Protein AF-A0A947QEA8-F1 (afdb_monomer_lite)

Foldseek 3Di:
DDDDDDDDDDDDDDPPPPPDPPDPDDPPVVVVVVVVCLVVDFADALGKDKDKDAPAQDFDAAALLQLLVVLLVVCVPQVCCVFRNLPSSLVVSCRVGPRHHPDPDQPIKMWMWGPRSDPDRATKIWIKGKDFDPPPPDPQFGMKIKIWIQWFPAWDQDPPPRDTGIDGNGPDTDPVGTDMFIWTADPVNHTAGPVLPPDDPVPDDPDDDLLRLLVLLVCLLRSSDPVSLVCLVVSLVVSVPDPPDDPLSNLSSLLSVLSSCSSVVVLVVSVVSLVPDDDDPPDDPVVVCCVPPSNSSSSSNSVSVD

pLDDT: mean 80.08, std 17.04, range [23.77, 96.88]

Sequence (306 aa):
MKKIPFLLCTALALVSCVSSPPQPQAADGKLQAIVSELKTLKLAPGELWLRDIVESPDTWNVSPQAAAAAMLSLDGWFDFYAKLGVEPIGELSKALFAGLPKLGAPGDLRVVAIGGVYGGESPLIVIVSQFKLREGILADQDFALDYLTNSAKFRTEDKETKALRNVGLGLMLDHNTTLSRQVVPRPDGHLVFAGNLNLGKHKVSEALDPLERANLMDTFIKDEIEANDDSIPALYESVKATAGVDETILWAAELNWGLYLFKRGLVDEAESHWASLSVPQGTNPSMLTVIDRDIPLLLGTARAWR

Structure (mmCIF, N/CA/C/O backbone):
data_AF-A0A947QEA8-F1
#
_entry.id   AF-A0A947QEA8-F1
#
loop_
_atom_site.group_PDB
_atom_site.id
_atom_site.type_symbol
_atom_site.label_atom_id
_atom_site.label_alt_id
_atom_site.label_comp_id
_atom_site.label_asym_id
_atom_site.label_entity_id
_atom_site.label_seq_id
_atom_site.pdbx_PDB_ins_code
_atom_site.Cartn_x
_atom_site.Cartn_y
_atom_site.Cartn_z
_atom_site.occupancy
_atom_site.B_iso_or_equiv
_atom_site.auth_seq_id
_atom_site.auth_comp_id
_atom_site.auth_asym_id
_atom_site.auth_atom_id
_atom_site.pdbx_PDB_model_num
ATOM 1 N N . MET A 1 1 ? -66.844 46.206 -0.732 1.00 34.84 1 MET A N 1
ATOM 2 C CA . MET A 1 1 ? -67.571 44.918 -0.752 1.00 34.84 1 MET A CA 1
ATOM 3 C C . MET A 1 1 ? -67.198 44.116 0.490 1.00 34.84 1 MET A C 1
ATOM 5 O O . MET A 1 1 ? -66.021 44.015 0.782 1.00 34.84 1 MET A O 1
ATOM 9 N N . LYS A 1 2 ? -68.237 43.656 1.204 1.00 30.70 2 LYS A N 1
ATOM 10 C CA . LYS A 1 2 ? -68.359 42.597 2.233 1.00 30.70 2 LYS A CA 1
ATOM 11 C C . LYS A 1 2 ? -67.268 42.404 3.314 1.00 30.70 2 LYS A C 1
ATOM 13 O O . LYS A 1 2 ? -66.164 41.952 3.050 1.00 30.70 2 LYS A O 1
ATOM 18 N N . LYS A 1 3 ? -67.700 42.650 4.560 1.00 28.42 3 LYS A N 1
ATOM 19 C CA . LYS A 1 3 ? -67.168 42.142 5.840 1.00 28.42 3 LYS A CA 1
ATOM 20 C C . LYS A 1 3 ? -67.558 40.661 6.038 1.00 28.42 3 LYS A C 1
ATOM 22 O O . LYS A 1 3 ? -68.626 40.285 5.559 1.00 28.42 3 LYS A O 1
ATOM 27 N N . ILE A 1 4 ? -66.785 39.895 6.822 1.00 28.14 4 ILE A N 1
ATOM 28 C CA . ILE A 1 4 ? -67.160 39.267 8.122 1.00 28.14 4 ILE A CA 1
ATOM 29 C C . ILE A 1 4 ? -66.054 38.268 8.581 1.00 28.14 4 ILE A C 1
ATOM 31 O O . ILE A 1 4 ? -65.549 37.522 7.745 1.00 28.14 4 ILE A O 1
ATOM 35 N N . PRO A 1 5 ? -65.681 38.254 9.883 1.00 49.16 5 PRO A N 1
ATOM 36 C CA . PRO A 1 5 ? -64.748 37.314 10.538 1.00 49.16 5 PRO A CA 1
ATOM 37 C C . PRO A 1 5 ? -65.466 36.113 11.203 1.00 49.16 5 PRO A C 1
ATOM 39 O O . PRO A 1 5 ? -66.665 36.217 11.426 1.00 49.16 5 PRO A O 1
ATOM 42 N N . PHE A 1 6 ? -64.744 35.032 11.557 1.00 26.09 6 PHE A N 1
ATOM 43 C CA . PHE A 1 6 ? -64.960 34.069 12.681 1.00 26.09 6 PHE A CA 1
ATOM 44 C C . PHE A 1 6 ? -63.994 32.864 12.491 1.00 26.09 6 PHE A C 1
ATOM 46 O O . PHE A 1 6 ? -63.926 32.316 11.398 1.00 26.09 6 PHE A O 1
ATOM 53 N N . LEU A 1 7 ? -63.051 32.570 13.400 1.00 26.19 7 LEU A N 1
ATOM 54 C CA . LEU A 1 7 ? -63.173 31.634 14.541 1.00 26.19 7 LEU A CA 1
ATOM 55 C C . LEU A 1 7 ? -63.739 30.250 14.163 1.00 26.19 7 LEU A C 1
ATOM 57 O O . LEU A 1 7 ? -64.925 30.139 13.884 1.00 26.19 7 LEU A O 1
ATOM 61 N N . LEU A 1 8 ? -62.929 29.189 14.262 1.00 23.77 8 LEU A N 1
ATOM 62 C CA . LEU A 1 8 ? -62.922 28.237 15.390 1.00 23.77 8 LEU A CA 1
ATOM 63 C C . LEU A 1 8 ? -62.303 26.888 14.969 1.00 23.77 8 LEU A C 1
ATOM 65 O O . LEU A 1 8 ? -62.482 26.402 13.859 1.00 23.77 8 LEU A O 1
ATOM 69 N N . CYS A 1 9 ? -61.569 26.313 15.915 1.00 26.11 9 CYS A N 1
ATOM 70 C CA . CYS A 1 9 ? -60.896 25.025 15.917 1.00 26.11 9 CYS A CA 1
ATOM 71 C C . CYS A 1 9 ? -61.682 23.850 15.314 1.00 26.11 9 CYS A C 1
ATOM 73 O O . CYS A 1 9 ? -62.852 23.634 15.619 1.00 26.11 9 CYS A O 1
ATOM 75 N N . THR A 1 10 ? -60.961 22.946 14.655 1.00 28.97 10 THR A N 1
ATOM 76 C CA . THR A 1 10 ? -61.123 21.512 14.925 1.00 28.97 10 THR A CA 1
ATOM 77 C C . THR A 1 10 ? -59.790 20.816 14.720 1.00 28.97 10 THR A C 1
ATOM 79 O O . THR A 1 10 ? -59.191 20.864 13.649 1.00 28.97 10 THR A O 1
ATOM 82 N N . ALA A 1 11 ? -59.311 20.207 15.799 1.00 29.80 11 ALA A N 1
ATOM 83 C CA . ALA A 1 11 ? -58.249 19.230 15.761 1.00 29.80 11 ALA A CA 1
ATOM 84 C C . ALA A 1 11 ? -58.716 18.021 14.944 1.00 29.80 11 ALA A C 1
ATOM 86 O O . ALA A 1 11 ? -59.801 17.493 15.181 1.00 29.80 11 ALA A O 1
ATOM 87 N N . LEU A 1 12 ? -57.870 17.555 14.035 1.00 27.78 12 LEU A N 1
ATOM 88 C CA . LEU A 1 12 ? -57.896 16.179 13.571 1.00 27.78 12 LEU A CA 1
ATOM 89 C C . LEU A 1 12 ? -56.463 15.679 13.630 1.00 27.78 12 LEU A C 1
ATOM 91 O O . LEU A 1 12 ? -55.589 16.096 12.874 1.00 27.78 12 LEU A O 1
ATOM 95 N N . ALA A 1 13 ? -56.244 14.836 14.633 1.00 32.78 13 ALA A N 1
ATOM 96 C CA . ALA A 1 13 ? -55.060 14.030 14.783 1.00 32.78 13 ALA A CA 1
ATOM 97 C C . ALA A 1 13 ? -54.841 13.233 13.494 1.00 32.78 13 ALA A C 1
ATOM 99 O O . ALA A 1 13 ? -55.597 12.315 13.182 1.00 32.78 13 ALA A O 1
ATOM 100 N N . LEU A 1 14 ? -53.781 13.568 12.769 1.00 31.72 14 LEU A N 1
ATOM 101 C CA . LEU A 1 14 ? -53.074 12.588 11.970 1.00 31.72 14 LEU A CA 1
ATOM 102 C C . LEU A 1 14 ? -51.817 12.248 12.750 1.00 31.72 14 LEU A C 1
ATOM 104 O O . LEU A 1 14 ? -50.871 13.030 12.839 1.00 31.72 14 LEU A O 1
ATOM 108 N N . VAL A 1 15 ? -51.883 11.070 13.365 1.00 34.00 15 VAL A N 1
ATOM 109 C CA . VAL A 1 15 ? -50.744 10.261 13.778 1.00 34.00 15 VAL A CA 1
ATOM 110 C C . VAL A 1 15 ? -49.876 10.089 12.537 1.00 34.00 15 VAL A C 1
ATOM 112 O O . VAL A 1 15 ? -50.052 9.162 11.754 1.00 34.00 15 VAL A O 1
ATOM 115 N N . SER A 1 16 ? -48.985 11.045 12.303 1.00 33.09 16 SER A N 1
ATOM 116 C CA . SER A 1 16 ? -47.891 10.837 11.381 1.00 33.09 16 SER A CA 1
ATOM 117 C C . SER A 1 16 ? -46.873 10.047 12.179 1.00 33.09 16 SER A C 1
ATOM 119 O O . SER A 1 16 ? -46.230 10.580 13.085 1.00 33.09 16 SER A O 1
ATOM 121 N N . CYS A 1 17 ? -46.808 8.747 11.902 1.00 33.97 17 CYS A N 1
ATOM 122 C CA . CYS A 1 17 ? -45.700 7.880 12.266 1.00 33.97 17 CYS A CA 1
ATOM 123 C C . CYS A 1 17 ? -44.428 8.416 11.597 1.00 33.97 17 CYS A C 1
ATOM 125 O O . CYS A 1 17 ? -43.910 7.837 10.650 1.00 33.97 17 CYS A O 1
ATOM 127 N N . VAL A 1 18 ? -43.929 9.552 12.077 1.00 35.16 18 VAL A N 1
ATOM 128 C CA . VAL A 1 18 ? -42.536 9.918 11.908 1.00 35.16 18 VAL A CA 1
ATOM 129 C C . VAL A 1 18 ? -41.832 9.030 12.913 1.00 35.16 18 VAL A C 1
ATOM 131 O O . VAL A 1 18 ? -41.738 9.359 14.094 1.00 35.16 18 VAL A O 1
ATOM 134 N N . SER A 1 19 ? -41.436 7.838 12.468 1.00 34.38 19 SER A N 1
ATOM 135 C CA . SER A 1 19 ? -40.373 7.114 13.145 1.00 34.38 19 SER A CA 1
ATOM 136 C C . SER A 1 19 ? -39.255 8.128 13.326 1.00 34.38 19 SER A C 1
ATOM 138 O O . SER A 1 19 ? -38.698 8.608 12.333 1.00 34.38 19 SER A O 1
ATOM 140 N N . SER A 1 20 ? -38.992 8.519 14.572 1.00 34.97 20 SER A N 1
ATOM 141 C CA . SER A 1 20 ? -37.772 9.232 14.915 1.00 34.97 20 SER A CA 1
ATOM 142 C C . SER A 1 20 ? -36.633 8.551 14.154 1.00 34.97 20 SER A C 1
ATOM 144 O O . SER A 1 20 ? -36.629 7.312 14.114 1.00 34.97 20 SER A O 1
ATOM 146 N N . PRO A 1 21 ? -35.702 9.296 13.523 1.00 40.31 21 PRO A N 1
ATOM 147 C CA . PRO A 1 21 ? -34.491 8.660 13.021 1.00 40.31 21 PRO A CA 1
ATOM 148 C C . PRO A 1 21 ? -33.963 7.792 14.165 1.00 40.31 21 PRO A C 1
ATOM 150 O O . PRO A 1 21 ? -34.030 8.258 15.313 1.00 40.31 21 PRO A O 1
ATOM 153 N N . PRO A 1 22 ? -33.581 6.527 13.901 1.00 36.62 22 PRO A N 1
ATOM 154 C CA . PRO A 1 22 ? -33.158 5.625 14.958 1.00 36.62 22 PRO A CA 1
ATOM 155 C C . PRO A 1 22 ? -32.183 6.401 15.833 1.00 36.62 22 PRO A C 1
ATOM 157 O O . PRO A 1 22 ? -31.193 6.939 15.327 1.00 36.62 22 PRO A O 1
ATOM 160 N N . GLN A 1 23 ? -32.536 6.570 17.114 1.00 33.25 23 GLN A N 1
ATOM 161 C CA . GLN A 1 23 ? -31.598 7.133 18.073 1.00 33.25 23 GLN A CA 1
ATOM 162 C C . GLN A 1 23 ? -30.305 6.346 17.882 1.00 33.25 23 GLN A C 1
ATOM 164 O O . GLN A 1 23 ? -30.403 5.116 17.792 1.00 33.25 23 GLN A O 1
ATOM 169 N N . PRO A 1 24 ? -29.139 7.007 17.754 1.00 37.47 24 PRO A N 1
ATOM 170 C CA . PRO A 1 24 ? -27.884 6.291 17.625 1.00 37.47 24 PRO A CA 1
ATOM 171 C C . PRO A 1 24 ? -27.853 5.285 18.767 1.00 37.47 24 PRO A C 1
ATOM 173 O O . PRO A 1 24 ? -27.913 5.677 19.936 1.00 37.47 24 PRO A O 1
ATOM 176 N N . GLN A 1 25 ? -27.906 3.997 18.409 1.00 45.34 25 GLN A N 1
ATOM 177 C CA . GLN A 1 25 ? -27.769 2.905 19.358 1.00 45.34 25 GLN A CA 1
ATOM 178 C C . GLN A 1 25 ? -26.579 3.277 20.227 1.00 45.34 25 GLN A C 1
ATOM 180 O O . GLN A 1 25 ? -25.525 3.633 19.692 1.00 45.34 25 GLN A O 1
ATOM 185 N N . ALA A 1 26 ? -26.792 3.313 21.545 1.00 41.38 26 ALA A N 1
ATOM 186 C CA . ALA A 1 26 ? -25.732 3.588 22.498 1.00 41.38 26 ALA A CA 1
ATOM 187 C C . ALA A 1 26 ? -24.504 2.797 22.049 1.00 41.38 26 ALA A C 1
ATOM 189 O O . ALA A 1 26 ? -24.623 1.587 21.862 1.00 41.38 26 ALA A O 1
ATOM 190 N N . ALA A 1 27 ? -23.395 3.497 21.776 1.00 52.88 27 ALA A N 1
ATOM 191 C CA . ALA A 1 27 ? -22.170 2.879 21.286 1.00 52.88 27 ALA A CA 1
ATOM 192 C C . ALA A 1 27 ? -21.930 1.590 22.079 1.00 52.88 27 ALA A C 1
ATOM 194 O O . ALA A 1 27 ? -21.905 1.660 23.312 1.00 52.88 27 ALA A O 1
ATOM 195 N N . ASP A 1 28 ? -21.849 0.453 21.379 1.00 72.81 28 ASP A N 1
ATOM 196 C CA . ASP A 1 28 ? -21.622 -0.873 21.959 1.00 72.81 28 ASP A CA 1
ATOM 197 C C . ASP A 1 28 ? -20.551 -0.762 23.060 1.00 72.81 28 ASP A C 1
ATOM 199 O O . ASP A 1 28 ? -19.538 -0.077 22.882 1.00 72.81 28 ASP A O 1
ATOM 203 N N . GLY A 1 29 ? -20.778 -1.382 24.223 1.00 80.94 29 GLY A N 1
ATOM 204 C CA . GLY A 1 29 ? -19.855 -1.318 25.360 1.00 80.94 29 GLY A CA 1
ATOM 205 C C . GLY A 1 29 ? -18.414 -1.680 24.975 1.00 80.94 29 GLY A C 1
ATOM 206 O O . GLY A 1 29 ? -17.473 -1.116 25.534 1.00 80.94 29 GLY A O 1
ATOM 207 N N . LYS A 1 30 ? -18.234 -2.533 23.955 1.00 83.75 30 LYS A N 1
ATOM 208 C CA . LYS A 1 30 ? -16.923 -2.857 23.365 1.00 83.75 30 LYS A CA 1
ATOM 209 C C . LYS A 1 30 ? -16.239 -1.636 22.732 1.00 83.75 30 LYS A C 1
ATOM 211 O O . LYS A 1 30 ? -15.065 -1.378 22.993 1.00 83.75 30 LYS A O 1
ATOM 216 N N . LEU A 1 31 ? -16.975 -0.844 21.949 1.00 84.19 31 LEU A N 1
ATOM 217 C CA . LEU A 1 31 ? -16.456 0.371 21.316 1.00 84.19 31 LEU A CA 1
ATOM 218 C C . LEU A 1 31 ? -16.101 1.434 22.363 1.00 84.19 31 LEU A C 1
ATOM 220 O O . LEU A 1 31 ? -15.063 2.086 22.260 1.00 84.19 31 LEU A O 1
ATOM 224 N N . GLN A 1 32 ? -16.925 1.587 23.405 1.00 86.44 32 GLN A N 1
ATOM 225 C CA . GLN A 1 32 ? -16.632 2.514 24.504 1.00 86.44 32 GLN A CA 1
ATOM 226 C C . GLN A 1 32 ? -15.357 2.127 25.268 1.00 86.44 32 GLN A C 1
ATOM 228 O O . GLN A 1 32 ? -14.584 3.012 25.649 1.00 86.44 32 GLN A O 1
ATOM 233 N N . ALA A 1 33 ? -15.117 0.827 25.469 1.00 89.50 33 ALA A N 1
ATOM 234 C CA . ALA A 1 33 ? -13.894 0.325 26.091 1.00 89.50 33 ALA A CA 1
ATOM 235 C C . ALA A 1 33 ? -12.655 0.667 25.249 1.00 89.50 33 ALA A C 1
ATOM 237 O O . ALA A 1 33 ? -11.725 1.284 25.765 1.00 89.50 33 ALA A O 1
ATOM 238 N N . ILE A 1 34 ? -12.692 0.399 23.939 1.00 91.00 34 ILE A N 1
ATOM 239 C CA . ILE A 1 34 ? -11.603 0.742 23.010 1.00 91.00 34 ILE A CA 1
ATOM 240 C C . ILE A 1 34 ? -11.318 2.246 22.996 1.00 91.00 34 ILE A C 1
ATOM 242 O O . ILE A 1 34 ? -10.166 2.662 23.105 1.00 91.00 34 ILE A O 1
ATOM 246 N N . VAL A 1 35 ? -12.355 3.086 22.922 1.00 89.75 35 VAL A N 1
ATOM 247 C CA . VAL A 1 35 ? -12.186 4.548 22.973 1.00 89.75 35 VAL A CA 1
ATOM 248 C C . VAL A 1 35 ? -11.568 4.990 24.304 1.00 89.75 35 VAL A C 1
ATOM 250 O O . VAL A 1 35 ? -10.784 5.939 24.336 1.00 89.75 35 VAL A O 1
ATOM 253 N N . SER A 1 36 ? -11.904 4.319 25.406 1.00 91.50 36 SER A N 1
ATOM 254 C CA . SER A 1 36 ? -11.329 4.613 26.722 1.00 91.50 36 SER A CA 1
ATOM 255 C C . SER A 1 36 ? -9.855 4.215 26.802 1.00 91.50 36 SER A C 1
ATOM 257 O O . SER A 1 36 ? -9.056 5.006 27.300 1.00 91.50 36 SER A O 1
ATOM 259 N N . GLU A 1 37 ? -9.477 3.057 26.250 1.00 93.06 37 GLU A N 1
ATOM 260 C CA . GLU A 1 37 ? -8.073 2.644 26.115 1.00 93.06 37 GLU A CA 1
ATOM 261 C C . GLU A 1 37 ? -7.285 3.678 25.295 1.00 93.06 37 GLU A C 1
ATOM 263 O O . GLU A 1 37 ? -6.290 4.213 25.787 1.00 93.06 37 GLU A O 1
ATOM 268 N N . LEU A 1 38 ? -7.787 4.058 24.111 1.00 91.81 38 LEU A N 1
ATOM 269 C CA . LEU A 1 38 ? -7.148 5.033 23.215 1.00 91.81 38 LEU A CA 1
ATOM 270 C C . LEU A 1 38 ? -6.897 6.397 23.874 1.00 91.81 38 LEU A C 1
ATOM 272 O O . LEU A 1 38 ? -5.872 7.019 23.611 1.00 91.81 38 LEU A O 1
ATOM 276 N N . LYS A 1 39 ? -7.793 6.869 24.752 1.00 90.88 39 LYS A N 1
ATOM 277 C CA . LYS A 1 39 ? -7.618 8.143 25.482 1.00 90.88 39 LYS A CA 1
ATOM 278 C C . LYS A 1 39 ? -6.424 8.146 26.434 1.00 90.88 39 LYS A C 1
ATOM 280 O O . LYS A 1 39 ? -5.936 9.217 26.785 1.00 90.88 39 LYS A O 1
ATOM 285 N N . THR A 1 40 ? -6.006 6.972 26.891 1.00 91.00 40 THR A N 1
ATOM 286 C CA . THR A 1 40 ? -4.906 6.801 27.853 1.00 91.00 40 THR A CA 1
ATOM 287 C C . THR A 1 40 ? -3.658 6.189 27.226 1.00 91.00 40 THR A C 1
ATOM 289 O O . THR A 1 40 ? -2.627 6.087 27.889 1.00 91.00 40 THR A O 1
ATOM 292 N N . LEU A 1 41 ? -3.753 5.783 25.960 1.00 91.06 41 LEU A N 1
ATOM 293 C CA . LEU A 1 41 ? -2.714 5.063 25.252 1.00 91.06 41 LEU A CA 1
ATOM 294 C C . LEU A 1 41 ? -1.510 5.974 24.992 1.00 91.06 41 LEU A C 1
ATOM 296 O O . LEU A 1 41 ? -1.647 7.065 24.441 1.00 91.06 41 LEU A O 1
ATOM 300 N N . LYS A 1 42 ? -0.323 5.491 25.359 1.00 89.94 42 LYS A N 1
ATOM 301 C CA . LYS A 1 42 ? 0.961 6.108 25.027 1.00 89.94 42 LYS A CA 1
ATOM 302 C C . LYS A 1 42 ? 1.822 5.057 24.350 1.00 89.94 42 LYS A C 1
ATOM 304 O O . LYS A 1 42 ? 2.095 4.033 24.964 1.00 89.94 42 LYS A O 1
ATOM 309 N N . LEU A 1 43 ? 2.207 5.315 23.104 1.00 91.44 43 LEU A N 1
ATOM 310 C CA . LEU A 1 43 ? 3.024 4.412 22.298 1.00 91.44 43 LEU A CA 1
ATOM 311 C C . LEU A 1 43 ? 4.373 5.058 22.007 1.00 91.44 43 LEU A C 1
ATOM 313 O O . LEU A 1 43 ? 4.431 6.220 21.591 1.00 91.44 43 LEU A O 1
ATOM 317 N N . ALA A 1 44 ? 5.449 4.303 22.197 1.00 90.44 44 ALA A N 1
ATOM 318 C CA . ALA A 1 44 ? 6.760 4.679 21.693 1.00 90.44 44 ALA A CA 1
ATOM 319 C C . ALA A 1 44 ? 6.762 4.706 20.147 1.00 90.44 44 ALA A C 1
ATOM 321 O O . ALA A 1 44 ? 5.905 4.085 19.510 1.00 90.44 44 ALA A O 1
ATOM 322 N N . PRO A 1 45 ? 7.706 5.418 19.501 1.00 88.31 45 PRO A N 1
ATOM 323 C CA . PRO A 1 45 ? 7.845 5.373 18.047 1.00 88.31 45 PRO A CA 1
ATOM 324 C C . PRO A 1 45 ? 7.973 3.935 17.523 1.00 88.31 45 PRO A C 1
ATOM 326 O O . PRO A 1 45 ? 8.830 3.188 17.987 1.00 88.31 45 PRO A O 1
ATOM 329 N N . GLY A 1 46 ? 7.110 3.553 16.577 1.00 87.88 46 GLY A N 1
ATOM 330 C CA . GLY A 1 46 ? 7.063 2.200 16.007 1.00 87.88 46 GLY A CA 1
ATOM 331 C C . GLY A 1 46 ? 6.328 1.155 16.853 1.00 87.88 46 GLY A C 1
ATOM 332 O O . GLY A 1 46 ? 6.076 0.062 16.357 1.00 87.88 46 GLY A O 1
ATOM 333 N N . GLU A 1 47 ? 5.936 1.475 18.089 1.00 92.94 47 GLU A N 1
ATOM 334 C CA . GLU A 1 47 ? 5.127 0.577 18.913 1.00 92.94 47 GLU A CA 1
ATOM 335 C C . GLU A 1 47 ? 3.698 0.491 18.365 1.00 92.94 47 GLU A C 1
ATOM 337 O O . GLU A 1 47 ? 3.099 1.500 17.973 1.00 92.94 47 GLU A O 1
ATOM 342 N N . LEU A 1 48 ? 3.163 -0.730 18.350 1.00 94.31 48 LEU A N 1
ATOM 343 C CA . LEU A 1 48 ? 1.848 -1.063 17.819 1.00 94.31 48 LEU A CA 1
ATOM 344 C C . LEU A 1 48 ? 0.889 -1.449 18.938 1.00 94.31 48 LEU A C 1
ATOM 346 O O . LEU A 1 48 ? 1.225 -2.201 19.850 1.00 94.31 48 LEU A O 1
ATOM 350 N N . TRP A 1 49 ? -0.351 -1.006 18.799 1.00 95.56 49 TRP A N 1
ATOM 351 C CA . TRP A 1 49 ? -1.473 -1.473 19.595 1.00 95.56 49 TRP A CA 1
ATOM 352 C C . TRP A 1 49 ? -2.607 -1.891 18.665 1.00 95.56 49 TRP A C 1
ATOM 354 O O . TRP A 1 49 ? -2.924 -1.184 17.710 1.00 95.56 49 TRP A O 1
ATOM 364 N N . LEU A 1 50 ? -3.211 -3.045 18.939 1.00 94.94 50 LEU A N 1
ATOM 365 C CA . LEU A 1 50 ? -4.278 -3.618 18.125 1.00 94.94 50 LEU A CA 1
ATOM 366 C C . LEU A 1 50 ? -5.425 -4.106 19.011 1.00 94.94 50 LEU A C 1
ATOM 368 O O . LEU A 1 50 ? -5.211 -4.751 20.049 1.00 94.94 50 LEU A O 1
ATOM 372 N N . ARG A 1 51 ? -6.653 -3.821 18.573 1.00 93.19 51 ARG A N 1
ATOM 373 C CA . ARG A 1 51 ? -7.884 -4.395 19.117 1.00 93.19 51 ARG A CA 1
ATOM 374 C C . ARG A 1 51 ? -8.848 -4.755 18.008 1.00 93.19 51 ARG A C 1
ATOM 376 O O . ARG A 1 51 ? -9.083 -3.968 17.098 1.00 93.19 51 ARG A O 1
ATOM 383 N N . ASP A 1 52 ? -9.464 -5.907 18.188 1.00 89.31 52 ASP A N 1
ATOM 384 C CA . ASP A 1 52 ? -10.505 -6.435 17.330 1.00 89.31 52 ASP A CA 1
ATOM 385 C C . ASP A 1 52 ? -11.831 -6.410 18.101 1.00 89.31 52 ASP A C 1
ATOM 387 O O . ASP A 1 52 ? -11.911 -6.861 19.247 1.00 89.31 52 ASP A O 1
ATOM 391 N N . ILE A 1 53 ? -12.875 -5.864 17.481 1.00 85.31 53 ILE A N 1
ATOM 392 C CA . ILE A 1 53 ? -14.267 -6.090 17.871 1.00 85.31 53 ILE A CA 1
ATOM 393 C C . ILE A 1 53 ? -14.784 -7.097 16.862 1.00 85.31 53 ILE A C 1
ATOM 395 O O . ILE A 1 53 ? -14.921 -6.753 15.696 1.00 85.31 53 ILE A O 1
ATOM 399 N N . VAL A 1 54 ? -14.985 -8.342 17.283 1.00 76.38 54 VAL A N 1
ATOM 400 C CA . VAL A 1 54 ? -15.319 -9.433 16.365 1.00 76.38 54 VAL A CA 1
ATOM 401 C C . VAL A 1 54 ? -16.432 -10.279 16.952 1.00 76.38 54 VAL A C 1
ATOM 403 O O . VAL A 1 54 ? -16.336 -10.754 18.085 1.00 76.38 54 VAL A O 1
ATOM 406 N N . GLU A 1 55 ? -17.491 -10.454 16.176 1.00 69.00 55 GLU A N 1
ATOM 407 C CA . GLU A 1 55 ? -18.618 -11.335 16.468 1.00 69.00 55 GLU A CA 1
ATOM 408 C C . GLU A 1 55 ? -18.556 -12.634 15.646 1.00 69.00 55 GLU A C 1
ATOM 410 O O . GLU A 1 55 ? -19.113 -13.645 16.072 1.00 69.00 55 GLU A O 1
ATOM 415 N N . SER A 1 56 ? -17.828 -12.640 14.520 1.00 68.31 56 SER A N 1
ATOM 416 C CA . SER A 1 56 ? -17.632 -13.795 13.627 1.00 68.31 56 SER A CA 1
ATOM 417 C C . SER A 1 56 ? -16.221 -14.401 13.728 1.00 68.31 56 SER A C 1
ATOM 419 O O . SER A 1 56 ? -15.243 -13.666 13.648 1.00 68.31 56 SER A O 1
ATOM 421 N N . PRO A 1 57 ? -16.057 -15.733 13.844 1.00 71.19 57 PRO A N 1
ATOM 422 C CA . PRO A 1 57 ? -14.732 -16.357 13.922 1.00 71.19 57 PRO A CA 1
ATOM 423 C C . PRO A 1 57 ? -13.991 -16.421 12.575 1.00 71.19 57 PRO A C 1
ATOM 425 O O . PRO A 1 57 ? -12.799 -16.733 12.551 1.00 71.19 57 PRO A O 1
ATOM 428 N N . ASP A 1 58 ? -14.680 -16.180 11.459 1.00 79.00 58 ASP A N 1
ATOM 429 C CA . ASP A 1 58 ? -14.085 -16.298 10.133 1.00 79.00 58 ASP A CA 1
ATOM 430 C C . ASP A 1 58 ? -13.106 -15.151 9.875 1.00 79.00 58 ASP A C 1
ATOM 432 O O . ASP A 1 58 ? -13.322 -14.018 10.298 1.00 79.00 58 ASP A O 1
ATOM 436 N N . THR A 1 59 ? -12.028 -15.426 9.141 1.00 82.75 59 THR A N 1
ATOM 437 C CA . THR A 1 59 ? -11.029 -14.414 8.774 1.00 82.75 59 THR A CA 1
ATOM 438 C C . THR A 1 59 ? -10.698 -14.454 7.286 1.00 82.75 59 THR A C 1
ATOM 440 O O . THR A 1 59 ? -10.957 -15.427 6.570 1.00 82.75 59 THR A O 1
ATOM 443 N N . TRP A 1 60 ? -10.158 -13.346 6.799 1.00 85.06 60 TRP A N 1
ATOM 444 C CA . TRP A 1 60 ? -9.639 -13.145 5.460 1.00 85.06 60 TRP A CA 1
ATOM 445 C C . TRP A 1 60 ? -8.210 -12.604 5.559 1.00 85.06 60 TRP A C 1
ATOM 447 O O . TRP A 1 60 ? -7.867 -11.892 6.502 1.00 85.06 60 TRP A O 1
ATOM 457 N N . ASN A 1 61 ? -7.366 -12.967 4.597 1.00 85.56 61 ASN A N 1
ATOM 458 C CA . ASN A 1 61 ? -5.968 -12.560 4.556 1.00 85.56 61 ASN A CA 1
ATOM 459 C C . ASN A 1 61 ? -5.657 -11.938 3.200 1.00 85.56 61 ASN A C 1
ATOM 461 O O . ASN A 1 61 ? -6.004 -12.508 2.166 1.00 85.56 61 ASN A O 1
ATOM 465 N N . VAL A 1 62 ? -4.952 -10.810 3.230 1.00 89.12 62 VAL A N 1
ATOM 466 C CA . VAL A 1 62 ? -4.292 -10.252 2.048 1.00 89.12 62 VAL A CA 1
ATOM 467 C C . VAL A 1 62 ? -3.084 -11.131 1.697 1.00 89.12 62 VAL A C 1
ATOM 469 O O . VAL A 1 62 ? -2.437 -11.681 2.592 1.00 89.12 62 VAL A O 1
ATOM 472 N N . SER A 1 63 ? -2.749 -11.263 0.413 1.00 89.12 63 SER A N 1
ATOM 473 C CA . SER A 1 63 ? -1.488 -11.892 0.006 1.00 89.12 63 SER A CA 1
ATOM 474 C C . SER A 1 63 ? -0.290 -11.018 0.418 1.00 89.12 63 SER A C 1
ATOM 476 O O . SER A 1 63 ? -0.411 -9.790 0.457 1.00 89.12 63 SER A O 1
ATOM 478 N N . PRO A 1 64 ? 0.900 -11.586 0.689 1.00 90.12 64 PRO A N 1
ATOM 479 C CA . PRO A 1 64 ? 2.080 -10.789 1.045 1.00 90.12 64 PRO A CA 1
ATOM 480 C C . PRO A 1 64 ? 2.409 -9.683 0.028 1.00 90.12 64 PRO A C 1
ATOM 482 O O . PRO A 1 64 ? 2.819 -8.585 0.399 1.00 90.12 64 PRO A O 1
ATOM 485 N N . GLN A 1 65 ? 2.195 -9.956 -1.261 1.00 88.25 65 GLN A N 1
ATOM 486 C CA . GLN A 1 65 ? 2.455 -9.032 -2.364 1.00 88.25 65 GLN A CA 1
ATOM 487 C C . GLN A 1 65 ? 1.452 -7.875 -2.368 1.00 88.25 65 GLN A C 1
ATOM 489 O O . GLN A 1 65 ? 1.848 -6.714 -2.484 1.00 88.25 65 GLN A O 1
ATOM 494 N N . ALA A 1 66 ? 0.161 -8.173 -2.195 1.00 85.94 66 ALA A N 1
ATOM 495 C CA . ALA A 1 66 ? -0.871 -7.147 -2.115 1.00 85.94 66 ALA A CA 1
ATOM 496 C C . ALA A 1 66 ? -0.741 -6.315 -0.828 1.00 85.94 66 ALA A C 1
ATOM 498 O O . ALA A 1 66 ? -0.926 -5.099 -0.866 1.00 85.94 66 ALA A O 1
ATOM 499 N N . ALA A 1 67 ? -0.328 -6.923 0.289 1.00 90.44 67 ALA A N 1
ATOM 500 C CA . ALA A 1 67 ? -0.040 -6.206 1.528 1.00 90.44 67 ALA A CA 1
ATOM 501 C C . ALA A 1 67 ? 1.154 -5.251 1.367 1.00 90.44 67 ALA A C 1
ATOM 503 O O . ALA A 1 67 ? 1.098 -4.109 1.824 1.00 90.44 67 ALA A O 1
ATOM 504 N N . ALA A 1 68 ? 2.212 -5.681 0.673 1.00 90.25 68 ALA A N 1
ATOM 505 C CA . ALA A 1 68 ? 3.356 -4.836 0.346 1.00 90.25 68 ALA A CA 1
ATOM 506 C C . ALA A 1 68 ? 2.972 -3.656 -0.564 1.00 90.25 68 ALA A C 1
ATOM 508 O O . ALA A 1 68 ? 3.346 -2.517 -0.280 1.00 90.25 68 ALA A O 1
ATOM 509 N N . ALA A 1 69 ? 2.172 -3.894 -1.608 1.00 86.12 69 ALA A N 1
ATOM 510 C CA . ALA A 1 69 ? 1.669 -2.835 -2.485 1.00 86.12 69 ALA A CA 1
ATOM 511 C C . ALA A 1 69 ? 0.777 -1.829 -1.729 1.00 86.12 69 ALA A C 1
ATOM 513 O O . ALA A 1 69 ? 0.921 -0.613 -1.890 1.00 86.12 69 ALA A O 1
ATOM 514 N N . ALA A 1 70 ? -0.099 -2.319 -0.847 1.00 87.44 70 ALA A N 1
ATOM 515 C CA . ALA A 1 70 ? -0.925 -1.471 0.006 1.00 87.44 70 ALA A CA 1
ATOM 516 C C . ALA A 1 70 ? -0.072 -0.643 0.981 1.00 87.44 70 ALA A C 1
ATOM 518 O O . ALA A 1 70 ? -0.311 0.557 1.135 1.00 87.44 70 ALA A O 1
ATOM 519 N N . MET A 1 71 ? 0.964 -1.242 1.582 1.00 90.56 71 MET A N 1
ATOM 520 C CA . MET A 1 71 ? 1.910 -0.520 2.436 1.00 90.56 71 MET A CA 1
ATOM 521 C C . MET A 1 71 ? 2.678 0.556 1.676 1.00 90.56 71 MET A C 1
ATOM 523 O O . MET A 1 71 ? 2.804 1.655 2.201 1.00 90.56 71 MET A O 1
ATOM 527 N N . LEU A 1 72 ? 3.123 0.300 0.443 1.00 88.44 72 LEU A N 1
ATOM 528 C CA . LEU A 1 72 ? 3.762 1.317 -0.399 1.00 88.44 72 LEU A CA 1
ATOM 529 C C . LEU A 1 72 ? 2.823 2.508 -0.668 1.00 88.44 72 LEU A C 1
ATOM 531 O O . LEU A 1 72 ? 3.230 3.667 -0.579 1.00 88.44 72 LEU A O 1
ATOM 535 N N . SER A 1 73 ? 1.540 2.242 -0.935 1.00 85.00 73 SER A N 1
ATOM 536 C CA . SER A 1 73 ? 0.529 3.293 -1.122 1.00 85.00 73 SER A CA 1
ATOM 537 C C . SER A 1 73 ? 0.304 4.122 0.149 1.00 85.00 73 SER A C 1
ATOM 539 O O . SER A 1 73 ? 0.238 5.355 0.098 1.00 85.00 73 SER A O 1
ATOM 541 N N . LEU A 1 74 ? 0.214 3.452 1.304 1.00 87.56 74 LEU A N 1
ATOM 542 C CA . LEU A 1 74 ? 0.077 4.109 2.603 1.00 87.56 74 LEU A CA 1
ATOM 543 C C . LEU A 1 74 ? 1.341 4.886 2.982 1.00 87.56 74 LEU A C 1
ATOM 545 O O . LEU A 1 74 ? 1.226 5.985 3.519 1.00 87.56 74 LEU A O 1
ATOM 549 N N . ASP A 1 75 ? 2.526 4.371 2.664 1.00 87.62 75 ASP A N 1
ATOM 550 C CA . ASP A 1 75 ? 3.810 5.027 2.908 1.00 87.62 75 ASP A CA 1
ATOM 551 C C . ASP A 1 75 ? 3.923 6.347 2.146 1.00 87.62 75 ASP A C 1
ATOM 553 O O . ASP A 1 75 ? 4.245 7.380 2.731 1.00 87.62 75 ASP A O 1
ATOM 557 N N . GLY A 1 76 ? 3.498 6.363 0.879 1.00 81.62 76 GLY A N 1
ATOM 558 C CA . GLY A 1 76 ? 3.392 7.593 0.096 1.00 81.62 76 GLY A CA 1
ATOM 559 C C . GLY A 1 76 ? 2.519 8.663 0.761 1.00 81.62 76 GLY A C 1
ATOM 560 O O . GLY A 1 76 ? 2.686 9.850 0.466 1.00 81.62 76 GLY A O 1
ATOM 561 N N . TRP A 1 77 ? 1.623 8.269 1.677 1.00 82.75 77 TRP A N 1
ATOM 562 C CA . TRP A 1 77 ? 0.821 9.155 2.514 1.00 82.75 77 TRP A CA 1
ATOM 563 C C . TRP A 1 77 ? 1.449 9.467 3.874 1.00 82.75 77 TRP A C 1
ATOM 565 O O . TRP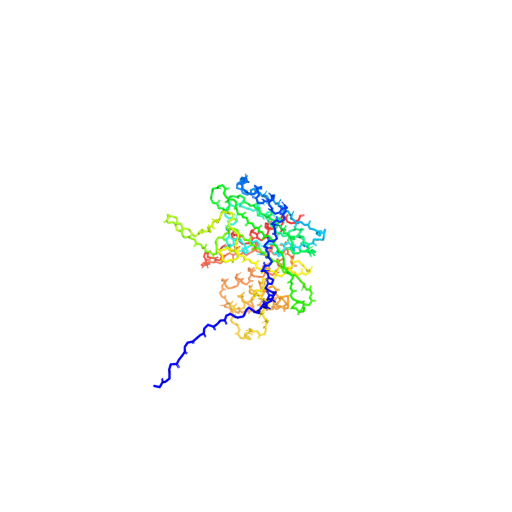 A 1 77 ? 1.532 10.641 4.232 1.00 82.75 77 TRP A O 1
ATOM 575 N N . PHE A 1 78 ? 1.857 8.468 4.645 1.00 87.31 78 PHE A N 1
ATOM 576 C CA . PHE A 1 78 ? 2.234 8.617 6.054 1.00 87.31 78 PHE A CA 1
ATOM 577 C C . PHE A 1 78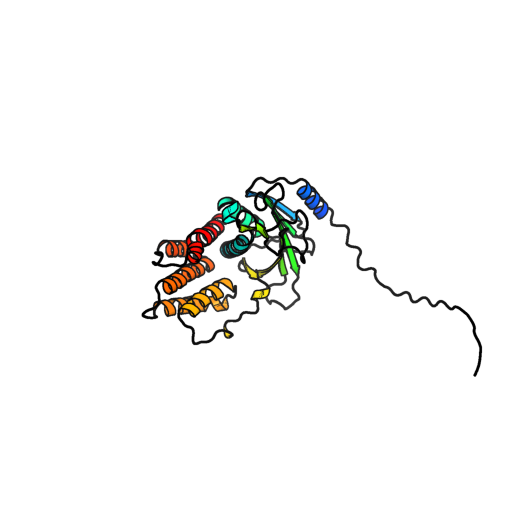 ? 3.733 8.750 6.307 1.00 87.31 78 PHE A C 1
ATOM 579 O O . PHE A 1 78 ? 4.111 9.208 7.395 1.00 87.31 78 PHE A O 1
ATOM 586 N N . ASP A 1 79 ? 4.542 8.436 5.297 1.00 86.00 79 ASP A N 1
ATOM 587 C CA . ASP A 1 79 ? 6.000 8.409 5.346 1.00 86.00 79 ASP A CA 1
ATOM 588 C C . ASP A 1 79 ? 6.494 7.458 6.449 1.00 86.00 79 ASP A C 1
ATOM 590 O O . ASP A 1 79 ? 7.266 7.821 7.336 1.00 86.00 79 ASP A O 1
ATOM 594 N N . PHE A 1 80 ? 5.944 6.241 6.457 1.00 88.56 80 PHE A N 1
ATOM 595 C CA . PHE A 1 80 ? 6.268 5.204 7.431 1.00 88.56 80 PHE A CA 1
ATOM 596 C C . PHE A 1 80 ? 7.734 4.791 7.331 1.00 88.56 80 PHE A C 1
ATOM 598 O O . PHE A 1 80 ? 8.391 4.666 8.358 1.00 88.56 80 PHE A O 1
ATOM 605 N N . TYR A 1 81 ? 8.261 4.625 6.120 1.00 85.75 81 TYR A N 1
ATOM 606 C CA . TYR A 1 81 ? 9.627 4.188 5.862 1.00 85.75 81 TYR A CA 1
ATOM 607 C C . TYR A 1 81 ? 10.641 5.135 6.491 1.00 85.75 81 TYR A C 1
ATOM 609 O O . TYR A 1 81 ? 11.494 4.690 7.259 1.00 85.75 81 TYR A O 1
ATOM 617 N N . ALA A 1 82 ? 10.498 6.442 6.262 1.00 83.75 82 ALA A N 1
ATOM 618 C CA . ALA A 1 82 ? 11.408 7.427 6.834 1.00 83.75 82 ALA A CA 1
ATOM 619 C C . ALA A 1 82 ? 11.258 7.581 8.358 1.00 83.75 82 ALA A C 1
ATOM 621 O O . ALA A 1 82 ? 12.224 7.934 9.034 1.00 83.75 82 ALA A O 1
ATOM 622 N N . LYS A 1 83 ? 10.063 7.337 8.914 1.00 85.31 83 LYS A N 1
ATOM 623 C CA . LYS A 1 83 ? 9.774 7.568 10.342 1.00 85.31 83 LYS A CA 1
ATOM 624 C C . LYS A 1 83 ? 9.990 6.360 11.242 1.00 85.31 83 LYS A C 1
ATOM 626 O O . LYS A 1 83 ? 10.296 6.537 12.418 1.00 85.31 83 LYS A O 1
ATOM 631 N N . LEU A 1 84 ? 9.760 5.160 10.724 1.00 86.25 84 LEU A N 1
ATOM 632 C CA . LEU A 1 84 ? 9.686 3.925 11.505 1.00 86.25 84 LEU A CA 1
ATOM 633 C C . LEU A 1 84 ? 10.797 2.939 11.133 1.00 86.25 84 LEU A C 1
ATOM 635 O O . LEU A 1 84 ? 11.227 2.163 11.982 1.00 86.25 84 LEU A O 1
ATOM 639 N N . GLY A 1 85 ? 11.269 2.967 9.884 1.00 81.00 85 GLY A N 1
ATOM 640 C CA . GLY A 1 85 ? 12.162 1.946 9.338 1.00 81.00 85 GLY A CA 1
ATOM 641 C C . GLY A 1 85 ? 11.438 0.647 8.956 1.00 81.00 85 GLY A C 1
ATOM 642 O O . GLY A 1 85 ? 10.221 0.523 9.073 1.00 81.00 85 GLY A O 1
ATOM 643 N N . VAL A 1 86 ? 12.199 -0.335 8.465 1.00 76.75 86 VAL A N 1
ATOM 644 C CA . VAL A 1 86 ? 11.664 -1.537 7.791 1.00 76.75 86 VAL A CA 1
ATOM 645 C C . VAL A 1 86 ? 10.966 -2.514 8.743 1.00 76.75 86 VAL A C 1
ATOM 647 O O . VAL A 1 86 ? 9.913 -3.050 8.407 1.00 76.75 86 VAL A O 1
ATOM 650 N N . GLU A 1 87 ? 11.533 -2.763 9.923 1.00 81.75 87 GLU A N 1
ATOM 651 C CA . GLU A 1 87 ? 11.023 -3.794 10.838 1.00 81.75 87 GLU A CA 1
ATOM 652 C C . GLU A 1 87 ? 9.628 -3.448 11.407 1.00 81.75 87 GLU A C 1
ATOM 654 O O . GLU A 1 87 ? 8.714 -4.258 11.229 1.00 81.75 87 GLU A O 1
ATOM 659 N N . PRO A 1 88 ? 9.372 -2.240 11.961 1.00 88.06 88 PRO A N 1
ATOM 660 C CA . PRO A 1 88 ? 8.025 -1.871 12.412 1.00 88.06 88 PRO A CA 1
ATOM 661 C C . PRO A 1 88 ? 6.982 -1.840 11.288 1.00 88.06 88 PRO A C 1
ATOM 663 O O . PRO A 1 88 ? 5.795 -2.038 11.540 1.00 88.06 88 PRO A O 1
ATOM 666 N N . ILE A 1 89 ? 7.402 -1.609 10.041 1.00 89.38 89 ILE A N 1
ATOM 667 C CA . ILE A 1 89 ? 6.509 -1.645 8.877 1.00 89.38 89 ILE A CA 1
ATOM 668 C C . ILE A 1 89 ? 6.005 -3.057 8.599 1.00 89.38 89 ILE A C 1
ATOM 670 O O . ILE A 1 89 ? 4.832 -3.219 8.264 1.00 89.38 89 ILE A O 1
ATOM 674 N N . GLY A 1 90 ? 6.854 -4.073 8.756 1.00 90.19 90 GLY A N 1
ATOM 675 C CA . GLY A 1 90 ? 6.442 -5.468 8.620 1.00 90.19 90 GLY A CA 1
ATOM 676 C C . GLY A 1 90 ? 5.343 -5.836 9.618 1.00 90.19 90 GLY A C 1
ATOM 677 O O . GLY A 1 90 ? 4.316 -6.401 9.241 1.00 90.19 90 GLY A O 1
ATOM 678 N N . GLU A 1 91 ? 5.512 -5.435 10.878 1.00 91.44 91 GLU A N 1
ATOM 679 C CA . GLU A 1 91 ? 4.519 -5.673 11.930 1.00 91.44 91 GLU A CA 1
ATOM 680 C C . GLU A 1 91 ? 3.244 -4.839 11.731 1.00 91.44 91 GLU A C 1
ATOM 682 O O . GLU A 1 91 ? 2.134 -5.355 11.887 1.00 91.44 91 GLU A O 1
ATOM 687 N N . LEU A 1 92 ? 3.370 -3.583 11.288 1.00 93.88 92 LEU A N 1
ATOM 688 C CA . LEU A 1 92 ? 2.221 -2.753 10.916 1.00 93.88 92 LEU A CA 1
ATOM 689 C C . LEU A 1 92 ? 1.438 -3.380 9.753 1.00 93.88 92 LEU A C 1
ATOM 691 O O . LEU A 1 92 ? 0.209 -3.408 9.777 1.00 93.88 92 LEU A O 1
ATOM 695 N N . SER A 1 93 ? 2.139 -3.911 8.751 1.00 94.00 93 SER A N 1
ATOM 696 C CA . SER A 1 93 ? 1.529 -4.591 7.611 1.00 94.00 93 SER A CA 1
ATOM 697 C C . SER A 1 93 ? 0.693 -5.788 8.066 1.00 94.00 93 SER A C 1
ATOM 699 O O . SER A 1 93 ? -0.484 -5.880 7.718 1.00 94.00 93 SER A O 1
ATOM 701 N N . LYS A 1 94 ? 1.241 -6.660 8.923 1.00 92.69 94 LYS A N 1
ATOM 702 C CA . LYS A 1 94 ? 0.485 -7.783 9.503 1.00 92.69 94 LYS A CA 1
ATOM 703 C C . LYS A 1 94 ? -0.733 -7.300 10.285 1.00 92.69 94 LYS A C 1
ATOM 705 O O . LYS A 1 94 ? -1.829 -7.815 10.082 1.00 92.69 94 LYS A O 1
ATOM 710 N N . ALA A 1 95 ? -0.564 -6.286 11.133 1.00 93.50 95 ALA A N 1
ATOM 711 C CA . ALA A 1 95 ? -1.655 -5.719 11.921 1.00 93.50 95 ALA A CA 1
ATOM 712 C C . ALA A 1 95 ? -2.819 -5.233 11.036 1.00 93.50 95 ALA A C 1
ATOM 714 O O . ALA A 1 95 ? -3.985 -5.462 11.362 1.00 93.50 95 ALA A O 1
ATOM 715 N N . LEU A 1 96 ? -2.519 -4.606 9.895 1.00 93.06 96 LEU A N 1
ATOM 716 C CA . LEU A 1 96 ? -3.523 -4.035 8.992 1.00 93.06 96 LEU A CA 1
ATOM 717 C C . LEU A 1 96 ? -4.172 -5.034 8.028 1.00 93.06 96 LEU A C 1
ATOM 719 O O . LEU A 1 96 ? -5.248 -4.738 7.506 1.00 93.06 96 LEU A O 1
ATOM 723 N N . PHE A 1 97 ? -3.534 -6.172 7.752 1.00 92.00 97 PHE A N 1
ATOM 724 C CA . PHE A 1 97 ? -3.896 -7.001 6.596 1.00 92.00 97 PHE A CA 1
ATOM 725 C C . PHE A 1 97 ? -3.971 -8.511 6.872 1.00 92.00 97 PHE A C 1
ATOM 727 O O . PHE A 1 97 ? -4.575 -9.237 6.079 1.00 92.00 97 PHE A O 1
ATOM 734 N N . ALA A 1 98 ? -3.381 -9.005 7.963 1.00 90.38 98 ALA A N 1
ATOM 735 C CA . ALA A 1 98 ? -3.421 -10.421 8.324 1.00 90.38 98 ALA A CA 1
ATOM 736 C C . ALA A 1 98 ? -4.577 -10.713 9.289 1.00 90.38 98 ALA A C 1
ATOM 738 O O . ALA A 1 98 ? -4.850 -9.943 10.209 1.00 90.38 98 ALA A O 1
ATOM 739 N N . GLY A 1 99 ? -5.250 -11.844 9.100 1.00 87.31 99 GLY A N 1
ATOM 740 C CA . GLY A 1 99 ? -6.344 -12.316 9.943 1.00 87.31 99 GLY A CA 1
ATOM 741 C C . GLY A 1 99 ? -7.453 -11.282 10.085 1.00 87.31 99 GLY A C 1
ATOM 742 O O . GLY A 1 99 ? -7.951 -11.083 11.191 1.00 87.31 99 GLY A O 1
ATOM 743 N N . LEU A 1 100 ? -7.783 -10.564 9.009 1.00 86.19 100 LEU A N 1
ATOM 744 C CA . LEU A 1 100 ? -8.862 -9.587 9.028 1.00 86.19 100 LEU A CA 1
ATOM 745 C C . LEU A 1 100 ? -10.179 -10.325 9.286 1.00 86.19 100 LEU A C 1
ATOM 747 O O . LEU A 1 100 ? -10.468 -11.283 8.572 1.00 86.19 100 LEU A O 1
ATOM 751 N N . PRO A 1 101 ? -10.989 -9.921 10.272 1.00 76.50 101 PRO A N 1
ATOM 752 C CA . PRO A 1 101 ? -12.251 -10.600 10.561 1.00 76.50 101 PRO A CA 1
ATOM 753 C C . PRO A 1 101 ? -13.161 -10.580 9.328 1.00 76.50 101 PRO A C 1
ATOM 755 O O . PRO A 1 101 ? -13.412 -9.510 8.795 1.00 76.50 101 PRO A O 1
ATOM 758 N N . LYS A 1 102 ? -13.657 -11.718 8.835 1.00 70.25 102 LYS A N 1
ATOM 759 C CA . LYS A 1 102 ? -14.721 -11.755 7.817 1.00 70.25 102 LYS A CA 1
ATOM 760 C C . LYS A 1 102 ? -16.021 -11.389 8.519 1.00 70.25 102 LYS A C 1
ATOM 762 O O . LYS A 1 102 ? -16.501 -12.166 9.347 1.00 70.25 102 LYS A O 1
ATOM 767 N N . LEU A 1 103 ? -16.567 -10.211 8.216 1.00 63.38 103 LEU A N 1
ATOM 768 C CA . LEU A 1 103 ? -17.762 -9.711 8.893 1.00 63.38 103 LEU A CA 1
ATOM 769 C C . LEU A 1 103 ? -18.918 -10.698 8.794 1.00 63.38 103 LEU A C 1
ATOM 771 O O . LEU A 1 103 ? -19.409 -10.992 7.704 1.00 63.38 103 LEU A O 1
ATOM 775 N N . GLY A 1 104 ? -19.425 -11.103 9.955 1.00 58.72 104 GLY A N 1
ATOM 776 C CA . GLY A 1 104 ? -20.770 -11.664 10.066 1.00 58.72 104 GLY A CA 1
ATOM 777 C C . GLY A 1 104 ? -21.835 -10.583 10.295 1.00 58.72 104 GLY A C 1
ATOM 778 O O . GLY A 1 104 ? -23.009 -10.817 10.003 1.00 58.72 104 GLY A O 1
ATOM 779 N N . ALA A 1 105 ? -21.443 -9.401 10.804 1.00 60.44 105 ALA A N 1
ATOM 780 C CA . ALA A 1 105 ? -22.351 -8.333 11.233 1.00 60.44 105 ALA A CA 1
ATOM 781 C C . ALA A 1 105 ? -21.752 -6.913 11.062 1.00 60.44 105 ALA A C 1
ATOM 783 O O . ALA A 1 105 ? -20.537 -6.762 11.074 1.00 60.44 105 ALA A O 1
ATOM 784 N N . PRO A 1 106 ? -22.571 -5.840 10.965 1.00 58.50 106 PRO A N 1
ATOM 785 C CA . PRO A 1 106 ? -22.112 -4.449 10.772 1.00 58.50 106 PRO A CA 1
ATOM 786 C C . PRO A 1 106 ? -21.239 -3.835 11.887 1.00 58.50 106 PRO A C 1
ATOM 788 O O . PRO A 1 106 ? -20.852 -2.674 11.768 1.00 58.50 106 PRO A O 1
ATOM 791 N N . GLY A 1 107 ? -20.996 -4.560 12.983 1.00 65.31 107 GLY A N 1
ATOM 792 C CA . GLY A 1 107 ? -20.250 -4.089 14.151 1.00 65.31 107 GLY A CA 1
ATOM 793 C C . GLY A 1 107 ? -18.795 -4.551 14.221 1.00 65.31 107 GLY A C 1
ATOM 794 O O . GLY A 1 107 ? -18.060 -3.992 15.039 1.00 65.31 107 GLY A O 1
ATOM 795 N N . ASP A 1 108 ? -18.360 -5.525 13.401 1.00 75.88 108 ASP A N 1
ATOM 796 C CA . ASP A 1 108 ? -16.970 -5.981 13.498 1.00 75.88 108 ASP A CA 1
ATOM 797 C C . ASP A 1 108 ? -16.019 -4.942 12.894 1.00 75.88 108 ASP A C 1
ATOM 799 O O . ASP A 1 108 ? -16.236 -4.386 11.812 1.00 75.88 108 ASP A O 1
ATOM 803 N N . LEU A 1 109 ? -14.949 -4.653 13.621 1.00 86.88 109 LEU A N 1
ATOM 804 C CA . LEU A 1 109 ? -13.911 -3.733 13.187 1.00 86.88 109 LEU A CA 1
ATOM 805 C C . LEU A 1 109 ? -12.585 -4.104 13.832 1.00 86.88 109 LEU A C 1
ATOM 807 O O . LEU A 1 109 ? -12.535 -4.673 14.924 1.00 86.88 109 LEU A O 1
ATOM 811 N N . ARG A 1 110 ? -11.506 -3.706 13.172 1.00 91.94 110 ARG A N 1
ATOM 812 C CA . ARG A 1 110 ? -10.166 -3.686 13.742 1.00 91.94 110 ARG A CA 1
ATOM 813 C C . ARG A 1 110 ? -9.737 -2.249 13.976 1.00 91.94 110 ARG A C 1
ATOM 815 O O . ARG A 1 110 ? -9.930 -1.391 13.119 1.00 91.94 110 ARG A O 1
ATOM 822 N N . VAL A 1 111 ? -9.104 -1.996 15.112 1.00 94.25 111 VAL A N 1
ATOM 823 C CA . VAL A 1 111 ? -8.412 -0.741 15.400 1.00 94.25 111 VAL A CA 1
ATOM 824 C C . VAL A 1 111 ? -6.932 -1.030 15.562 1.00 94.25 111 VAL A C 1
ATOM 826 O O . VAL A 1 111 ? -6.539 -1.819 16.418 1.00 94.25 111 VAL A O 1
ATOM 829 N N . VAL A 1 112 ? -6.118 -0.357 14.757 1.00 95.75 112 VAL A N 1
ATOM 830 C CA . VAL A 1 112 ? -4.659 -0.361 14.855 1.00 95.75 112 VAL A CA 1
ATOM 831 C C . VAL A 1 112 ? -4.205 1.043 15.227 1.00 95.75 112 VAL A C 1
ATOM 833 O O . VAL A 1 112 ? -4.631 2.019 14.612 1.00 95.75 112 VAL A O 1
ATOM 836 N N . ALA A 1 113 ? -3.343 1.158 16.230 1.00 95.12 113 ALA A N 1
ATOM 837 C CA . ALA A 1 113 ? -2.686 2.400 16.601 1.00 95.12 113 ALA A CA 1
ATOM 838 C C . ALA A 1 113 ? -1.165 2.232 16.529 1.00 95.12 113 ALA A C 1
ATOM 840 O O . ALA A 1 113 ? -0.639 1.206 16.958 1.00 95.12 113 ALA A O 1
ATOM 841 N N . ILE A 1 114 ? -0.468 3.238 16.000 1.00 94.06 114 ILE A N 1
ATOM 842 C CA . ILE A 1 114 ? 0.992 3.241 15.878 1.00 94.06 114 ILE A CA 1
ATOM 843 C C . ILE A 1 114 ? 1.605 4.551 16.381 1.00 94.06 114 ILE A C 1
ATOM 845 O O . ILE A 1 114 ? 1.181 5.650 16.003 1.00 94.06 114 ILE A O 1
ATOM 849 N N . GLY A 1 115 ? 2.610 4.431 17.250 1.00 91.75 115 GLY A N 1
ATOM 850 C CA . GLY A 1 115 ? 3.347 5.564 17.808 1.00 91.75 115 GLY A CA 1
ATOM 851 C C . GLY A 1 115 ? 4.372 6.162 16.839 1.00 91.75 115 GLY A C 1
ATOM 852 O O . GLY A 1 115 ? 4.909 5.485 15.964 1.00 91.75 115 GLY A O 1
ATOM 853 N N . GLY A 1 116 ? 4.671 7.455 17.000 1.00 82.62 116 GLY A N 1
ATOM 854 C CA . GLY A 1 116 ? 5.757 8.144 16.283 1.00 82.62 116 GLY A CA 1
ATOM 855 C C . GLY A 1 116 ? 5.445 8.628 14.861 1.00 82.62 116 GLY A C 1
ATOM 856 O O . GLY A 1 116 ? 6.282 9.292 14.254 1.00 82.62 116 GLY A O 1
ATOM 857 N N . VAL A 1 117 ? 4.250 8.359 14.321 1.00 82.94 117 VAL A N 1
ATOM 858 C CA . VAL A 1 117 ? 3.864 8.820 12.969 1.00 82.94 117 VAL A CA 1
ATOM 859 C C . VAL A 1 117 ? 3.515 10.310 12.941 1.00 82.94 117 VAL A C 1
ATOM 861 O O . VAL A 1 117 ? 3.891 11.029 12.006 1.00 82.94 117 VAL A O 1
ATOM 864 N N . TYR A 1 118 ? 2.808 10.777 13.968 1.00 78.69 118 TYR A N 1
ATOM 865 C CA . TYR A 1 118 ? 2.634 12.193 14.269 1.00 78.69 118 TYR A CA 1
ATOM 866 C C . TYR A 1 118 ? 3.593 12.554 15.404 1.00 78.69 118 TYR A C 1
ATOM 868 O O . TYR A 1 118 ? 3.765 11.771 16.335 1.00 78.69 118 TYR A O 1
ATOM 876 N N . GLY A 1 119 ? 4.246 13.717 15.336 1.00 64.06 119 GLY A N 1
ATOM 877 C CA . GLY A 1 119 ? 5.085 14.177 16.447 1.00 64.06 119 GLY A CA 1
ATOM 878 C C . GLY A 1 119 ? 4.262 14.333 17.736 1.00 64.06 119 GLY A C 1
ATOM 879 O O . GLY A 1 119 ? 3.132 14.815 17.681 1.00 64.06 119 GLY A O 1
ATOM 880 N N . GLY A 1 120 ? 4.821 13.950 18.890 1.00 64.00 120 GLY A N 1
ATOM 881 C CA . GLY A 1 120 ? 4.162 14.046 20.205 1.00 64.00 120 GLY A CA 1
ATOM 882 C C . GLY A 1 120 ? 3.552 12.730 20.717 1.00 64.00 120 GLY A C 1
ATOM 883 O O . GLY A 1 120 ? 3.943 11.654 20.282 1.00 64.00 120 GLY A O 1
ATOM 884 N N . GLU A 1 121 ? 2.612 12.820 21.672 1.00 65.00 121 GLU A N 1
ATOM 885 C CA . GLU A 1 121 ? 1.979 11.660 22.343 1.00 65.00 121 GLU A CA 1
ATOM 886 C C . GLU A 1 121 ? 0.808 11.026 21.556 1.00 65.00 121 GLU A C 1
ATOM 888 O O . GLU A 1 121 ? 0.228 10.048 22.018 1.00 65.00 121 GLU A O 1
ATOM 893 N N . SER A 1 122 ? 0.418 11.564 20.392 1.00 81.44 122 SER A N 1
ATOM 894 C CA . SER A 1 122 ? -0.760 11.072 19.657 1.00 81.44 122 SER A CA 1
ATOM 895 C C . SER A 1 122 ? -0.375 10.022 18.611 1.00 81.44 122 SER A C 1
ATOM 897 O O . SER A 1 122 ? 0.319 10.365 17.650 1.00 81.44 122 SER A O 1
ATOM 899 N N . PRO A 1 123 ? -0.877 8.779 18.707 1.00 91.88 123 PRO A N 1
ATOM 900 C CA . PRO A 1 123 ? -0.634 7.777 17.680 1.00 91.88 123 PRO A CA 1
ATOM 901 C C . PRO A 1 123 ? -1.408 8.082 16.386 1.00 91.88 123 PRO A C 1
ATOM 903 O O . PRO A 1 123 ? -2.424 8.793 16.389 1.00 91.88 123 PRO A O 1
ATOM 906 N N . LEU A 1 124 ? -0.947 7.509 15.271 1.00 93.75 124 LEU A N 1
ATOM 907 C CA . LEU A 1 124 ? -1.810 7.293 14.109 1.00 93.75 124 LEU A CA 1
ATOM 908 C C . LEU A 1 124 ? -2.771 6.163 14.450 1.00 93.75 124 LEU A C 1
ATOM 910 O O . LEU A 1 124 ? -2.334 5.101 14.875 1.00 93.75 124 LEU A O 1
ATOM 914 N N . ILE A 1 125 ? -4.061 6.398 14.240 1.00 95.12 125 ILE A N 1
ATOM 915 C CA . ILE A 1 125 ? -5.119 5.410 14.428 1.00 95.12 125 ILE A CA 1
ATOM 916 C C . ILE A 1 125 ? -5.674 5.063 13.054 1.00 95.12 125 ILE A C 1
ATOM 918 O O . ILE A 1 125 ? -5.986 5.963 12.272 1.00 95.12 125 ILE A O 1
ATOM 922 N N . VAL A 1 126 ? -5.811 3.770 12.790 1.00 94.94 126 VAL A N 1
ATOM 923 C CA . VAL A 1 126 ? -6.448 3.199 11.608 1.00 94.94 126 VAL A CA 1
ATOM 924 C C . VAL A 1 126 ? -7.569 2.283 12.078 1.00 94.94 126 VAL A C 1
ATOM 926 O O . VAL A 1 126 ? -7.336 1.325 12.812 1.00 94.94 126 VAL A O 1
ATOM 929 N N . ILE A 1 127 ? -8.791 2.587 11.661 1.00 93.50 127 ILE A N 1
ATOM 930 C CA . ILE A 1 127 ? -9.947 1.713 11.794 1.00 93.50 127 ILE A CA 1
ATOM 931 C C . ILE A 1 127 ? -10.122 0.992 10.468 1.00 93.50 127 ILE A C 1
ATOM 933 O O . ILE A 1 127 ? -10.255 1.633 9.428 1.00 93.50 127 ILE A O 1
ATOM 937 N N . VAL A 1 128 ? -10.138 -0.333 10.529 1.00 91.62 128 VAL A N 1
ATOM 938 C CA . VAL A 1 128 ? -10.512 -1.197 9.418 1.00 91.62 128 VAL A CA 1
ATOM 939 C C . VAL A 1 128 ? -11.905 -1.720 9.719 1.00 91.62 128 VAL A C 1
ATOM 941 O O . VAL A 1 128 ? -12.090 -2.545 10.614 1.00 91.62 128 VAL A O 1
ATOM 944 N N . SER A 1 129 ? -12.892 -1.202 9.004 1.00 87.62 129 SER A N 1
ATOM 945 C CA . SER A 1 129 ? -14.257 -1.720 9.019 1.00 87.62 129 SER A CA 1
ATOM 946 C C . SER A 1 129 ? -14.562 -2.352 7.669 1.00 87.62 129 SER A C 1
ATOM 948 O O . SER A 1 129 ? -13.787 -2.238 6.720 1.00 87.62 129 SER A O 1
ATOM 950 N N . GLN A 1 130 ? -15.681 -3.052 7.562 1.00 82.31 130 GLN A N 1
ATOM 951 C CA . GLN A 1 130 ? -16.162 -3.497 6.262 1.00 82.31 130 GLN A CA 1
ATOM 952 C C . GLN A 1 130 ? -17.651 -3.212 6.127 1.00 82.31 130 GLN A C 1
ATOM 954 O O . GLN A 1 130 ? -18.364 -2.948 7.097 1.00 82.31 130 GLN A O 1
ATOM 959 N N . PHE A 1 131 ? -18.118 -3.210 4.891 1.00 80.50 131 PHE A N 1
ATOM 960 C CA . PHE A 1 131 ? -19.504 -2.956 4.559 1.00 80.50 131 PHE A CA 1
ATOM 961 C C . PHE A 1 131 ? -19.948 -3.903 3.455 1.00 80.50 131 PHE A C 1
ATOM 963 O O . PHE A 1 131 ? -19.188 -4.257 2.551 1.00 80.50 131 PHE A O 1
ATOM 970 N N . LYS A 1 132 ? -21.211 -4.315 3.538 1.00 81.44 132 LYS A N 1
ATOM 971 C CA . LYS A 1 132 ? -21.816 -5.210 2.560 1.00 81.44 132 LYS A CA 1
ATOM 972 C C . LYS A 1 132 ? -21.996 -4.484 1.227 1.00 81.44 132 LYS A C 1
ATOM 974 O O . LYS A 1 132 ? -22.565 -3.390 1.175 1.00 81.44 132 LYS A O 1
ATOM 979 N N . LEU A 1 133 ? -21.537 -5.106 0.148 1.00 79.56 133 LEU A N 1
ATOM 980 C CA . LEU A 1 133 ? -21.808 -4.660 -1.211 1.00 79.56 133 LEU A CA 1
ATOM 981 C C . LEU A 1 133 ? -23.258 -4.973 -1.577 1.00 79.56 133 LEU A C 1
ATOM 983 O O . LEU A 1 133 ? -23.880 -5.897 -1.049 1.00 79.56 133 LEU A O 1
ATOM 987 N N . ARG A 1 134 ? -23.825 -4.201 -2.508 1.00 80.19 134 ARG A N 1
ATOM 988 C CA . ARG A 1 134 ? -25.129 -4.575 -3.064 1.00 80.19 134 ARG A CA 1
ATOM 989 C C . ARG A 1 134 ? -24.960 -5.854 -3.878 1.00 80.19 134 ARG A C 1
ATOM 991 O O . ARG A 1 134 ? -23.968 -6.015 -4.588 1.00 80.19 134 ARG A O 1
ATOM 998 N N . GLU A 1 135 ? -25.952 -6.727 -3.777 1.00 83.25 135 GLU A N 1
ATOM 999 C CA . GLU A 1 135 ? -25.982 -7.988 -4.510 1.00 83.25 135 GLU A CA 1
ATOM 1000 C C . GLU A 1 135 ? -25.788 -7.753 -6.016 1.00 83.25 135 GLU A C 1
ATOM 1002 O O . GLU A 1 135 ? -26.378 -6.837 -6.594 1.00 83.25 135 GLU A O 1
ATOM 1007 N N . GLY A 1 136 ? -24.924 -8.560 -6.634 1.00 75.75 136 GLY A N 1
ATOM 1008 C CA . GLY A 1 136 ? -24.651 -8.512 -8.069 1.00 75.75 136 GLY A CA 1
ATOM 1009 C C . GLY A 1 136 ? -23.714 -7.393 -8.539 1.00 75.75 136 GLY A C 1
ATOM 1010 O O . GLY A 1 136 ? -23.481 -7.306 -9.741 1.00 75.75 136 GLY A O 1
ATOM 1011 N N . ILE A 1 137 ? -23.156 -6.555 -7.648 1.00 75.81 137 ILE A N 1
ATOM 1012 C CA . ILE A 1 137 ? -22.123 -5.577 -8.052 1.00 75.81 137 ILE A CA 1
ATOM 1013 C C . ILE A 1 137 ? -20.837 -6.293 -8.483 1.00 75.81 137 ILE A C 1
ATOM 1015 O O . ILE A 1 137 ? -20.261 -5.935 -9.507 1.00 75.81 137 ILE A O 1
ATOM 1019 N N . LEU A 1 138 ? -20.403 -7.303 -7.726 1.00 76.56 138 LEU A N 1
ATOM 1020 C CA . LEU A 1 138 ? -19.283 -8.180 -8.069 1.00 76.56 138 LEU A CA 1
ATOM 1021 C C . LEU A 1 138 ? -19.733 -9.631 -7.907 1.00 76.56 138 LEU A C 1
ATOM 1023 O O . LEU A 1 138 ? -20.440 -9.963 -6.959 1.00 76.56 138 LEU A O 1
ATOM 1027 N N . ALA A 1 139 ? -19.366 -10.485 -8.862 1.00 77.88 139 ALA A N 1
ATOM 1028 C CA . ALA A 1 139 ? -19.873 -11.857 -8.932 1.00 77.88 139 ALA A CA 1
ATOM 1029 C C . ALA A 1 139 ? -19.299 -12.773 -7.838 1.00 77.88 139 ALA A C 1
ATOM 1031 O O . ALA A 1 139 ? -19.924 -13.760 -7.465 1.00 77.88 139 ALA A O 1
ATOM 1032 N N . ASP A 1 140 ? -18.114 -12.448 -7.340 1.00 79.56 140 ASP A N 1
ATOM 1033 C CA . ASP A 1 140 ? -17.301 -13.267 -6.444 1.00 79.56 140 ASP A CA 1
ATOM 1034 C C . ASP A 1 140 ? -17.011 -12.584 -5.102 1.00 79.56 140 ASP A C 1
ATOM 1036 O O . ASP A 1 140 ? -16.219 -13.095 -4.314 1.00 79.56 140 ASP A O 1
ATOM 1040 N N . GLN A 1 141 ? -17.639 -11.433 -4.846 1.00 83.12 141 GLN A N 1
ATOM 1041 C CA . GLN A 1 141 ? -17.368 -10.626 -3.668 1.00 83.12 141 GLN A CA 1
ATOM 1042 C C . GLN A 1 141 ? -18.615 -9.867 -3.204 1.00 83.12 141 GLN A C 1
ATOM 1044 O O . GLN A 1 141 ? -19.247 -9.148 -3.977 1.00 83.12 141 GLN A O 1
ATOM 1049 N N . ASP A 1 142 ? -18.948 -9.990 -1.919 1.00 81.38 142 ASP A N 1
ATOM 1050 C CA . ASP A 1 142 ? -20.157 -9.417 -1.314 1.00 81.38 142 ASP A CA 1
ATOM 1051 C C . ASP A 1 142 ? -19.871 -8.372 -0.222 1.00 81.38 142 ASP A C 1
ATOM 1053 O O . ASP A 1 142 ? -20.807 -7.796 0.339 1.00 81.38 142 ASP A O 1
ATOM 1057 N N . PHE A 1 143 ? -18.599 -8.062 0.041 1.00 83.94 143 PHE A N 1
ATOM 1058 C CA . PHE A 1 143 ? -18.184 -7.016 0.980 1.00 83.94 143 PHE A CA 1
ATOM 1059 C C . PHE A 1 143 ? -16.990 -6.195 0.472 1.00 83.94 143 PHE A C 1
ATOM 1061 O O . PHE A 1 143 ? -16.263 -6.606 -0.432 1.00 83.94 143 PHE A O 1
ATOM 1068 N N . ALA A 1 144 ? -16.781 -5.026 1.068 1.00 86.12 144 ALA A N 1
ATOM 1069 C CA . ALA A 1 144 ? -15.605 -4.183 0.873 1.00 86.12 144 ALA A CA 1
ATOM 1070 C C . ALA A 1 144 ? -15.094 -3.676 2.222 1.00 86.12 144 ALA A C 1
ATOM 1072 O O . ALA A 1 144 ? -15.874 -3.539 3.161 1.00 86.12 144 ALA A O 1
ATOM 1073 N N . LEU A 1 145 ? -13.796 -3.405 2.309 1.00 88.06 145 LEU A N 1
ATOM 1074 C CA . LEU A 1 145 ? -13.127 -2.850 3.480 1.00 88.06 145 LEU A CA 1
ATOM 1075 C C . LEU A 1 145 ? -13.072 -1.322 3.383 1.00 88.06 145 LEU A C 1
ATOM 1077 O O . LEU A 1 145 ? -12.901 -0.765 2.296 1.00 88.06 145 LEU A O 1
ATOM 1081 N N . ASP A 1 146 ? -13.144 -0.653 4.525 1.00 88.88 146 ASP A N 1
ATOM 1082 C CA . ASP A 1 146 ? -12.881 0.772 4.678 1.00 88.88 146 ASP A CA 1
ATOM 1083 C C . ASP A 1 146 ? -11.762 0.988 5.699 1.00 88.88 146 ASP A C 1
ATOM 1085 O O . ASP A 1 146 ? -11.844 0.547 6.846 1.00 88.88 146 ASP A O 1
ATOM 1089 N N . TYR A 1 147 ? -10.708 1.664 5.258 1.00 91.38 147 TYR A N 1
ATOM 1090 C CA . TYR A 1 147 ? -9.563 2.058 6.063 1.00 91.38 147 TYR A CA 1
ATOM 1091 C C . TYR A 1 147 ? -9.715 3.532 6.416 1.00 91.38 147 TYR A C 1
ATOM 1093 O O . TYR A 1 147 ? -9.328 4.400 5.632 1.00 91.38 147 TYR A O 1
ATOM 1101 N N . LEU A 1 148 ? -10.271 3.821 7.590 1.00 92.69 148 LEU A N 1
ATOM 1102 C CA . LEU A 1 148 ? -10.450 5.173 8.110 1.00 92.69 148 LEU A CA 1
ATOM 1103 C C . LEU A 1 148 ? -9.315 5.522 9.069 1.00 92.69 148 LEU A C 1
ATOM 1105 O O . LEU A 1 148 ? -9.037 4.782 10.006 1.00 92.69 148 LEU A O 1
ATOM 1109 N N . THR A 1 149 ? -8.679 6.674 8.885 1.00 94.50 149 THR A N 1
ATOM 1110 C CA . THR A 1 149 ? -7.579 7.113 9.757 1.00 94.50 149 THR A CA 1
ATOM 1111 C C . THR A 1 149 ? -7.925 8.388 10.514 1.00 94.50 149 THR A C 1
ATOM 1113 O O . THR A 1 149 ? -8.827 9.116 10.107 1.00 94.50 149 THR A O 1
ATOM 1116 N N . ASN A 1 150 ? -7.188 8.711 11.580 1.00 93.56 150 ASN A N 1
ATOM 1117 C CA . ASN A 1 150 ? -7.260 10.019 12.256 1.00 93.56 150 ASN A CA 1
ATOM 1118 C C . ASN A 1 150 ? -6.361 11.093 11.597 1.00 93.56 150 ASN A C 1
ATOM 1120 O O . ASN A 1 150 ? -5.964 12.066 12.242 1.00 93.56 150 ASN A O 1
ATOM 1124 N N . SER A 1 151 ? -5.999 10.910 10.323 1.00 92.44 151 SER A N 1
ATOM 1125 C CA . SER A 1 151 ? -5.225 11.876 9.536 1.00 92.44 151 SER A CA 1
ATOM 1126 C C . SER A 1 151 ? -6.129 12.833 8.794 1.00 92.44 151 SER A C 1
ATOM 1128 O O . SER A 1 151 ? -7.084 12.380 8.176 1.00 92.44 151 SER A O 1
ATOM 1130 N N . ALA A 1 152 ? -5.812 14.123 8.750 1.00 90.00 152 ALA A N 1
ATOM 1131 C CA . ALA A 1 152 ? -6.498 15.043 7.848 1.00 90.00 152 ALA A CA 1
ATOM 1132 C C . ALA A 1 152 ? -6.317 14.632 6.374 1.00 90.00 152 ALA A C 1
ATOM 1134 O O . ALA A 1 152 ? -5.248 14.180 5.971 1.00 90.00 152 ALA A O 1
ATOM 1135 N N . LYS A 1 153 ? -7.335 14.869 5.534 1.00 86.94 153 LYS A N 1
ATOM 1136 C CA . LYS A 1 153 ? -7.261 14.648 4.070 1.00 86.94 153 LYS A CA 1
ATOM 1137 C C . LYS A 1 153 ? -6.315 15.593 3.319 1.00 86.94 153 LYS A C 1
ATOM 1139 O O . LYS A 1 153 ? -6.192 15.495 2.100 1.00 86.94 153 LYS A O 1
ATOM 1144 N N . PHE A 1 154 ? -5.675 16.526 4.010 1.00 85.25 154 PHE A N 1
ATOM 1145 C CA . PHE A 1 154 ? -4.725 17.458 3.425 1.00 85.25 154 PHE A CA 1
ATOM 1146 C C . PHE A 1 154 ? -3.413 17.430 4.202 1.00 85.25 154 PHE A C 1
ATOM 1148 O O . PHE A 1 154 ? -3.359 17.076 5.381 1.00 85.25 154 PHE A O 1
ATOM 1155 N N . ARG A 1 155 ? -2.353 17.853 3.521 1.00 86.75 155 ARG A N 1
ATOM 1156 C CA . ARG A 1 155 ? -1.039 18.068 4.120 1.00 86.75 155 ARG A CA 1
ATOM 1157 C C . ARG A 1 155 ? -0.831 19.544 4.386 1.00 86.75 155 ARG A C 1
ATOM 1159 O O . ARG A 1 155 ? -1.290 20.383 3.615 1.00 86.75 155 ARG A O 1
ATOM 1166 N N . THR A 1 156 ? -0.115 19.851 5.456 1.00 86.25 156 THR A N 1
ATOM 1167 C CA . THR A 1 156 ? 0.377 21.204 5.719 1.00 86.25 156 THR A CA 1
ATOM 1168 C C . THR A 1 156 ? 1.869 21.270 5.440 1.00 86.25 156 THR A C 1
ATOM 1170 O O . THR A 1 156 ? 2.583 20.295 5.654 1.00 86.25 156 THR A O 1
ATOM 1173 N N . GLU A 1 157 ? 2.351 22.422 4.990 1.00 89.75 157 GLU A N 1
ATOM 1174 C CA . GLU A 1 157 ? 3.783 22.704 4.920 1.00 89.75 157 GLU A CA 1
ATOM 1175 C C . GLU A 1 157 ? 4.277 23.149 6.302 1.00 89.75 157 GLU A C 1
ATOM 1177 O O . GLU A 1 157 ? 3.700 24.044 6.928 1.00 89.75 157 GLU A O 1
ATOM 1182 N N . ASP A 1 158 ? 5.342 22.520 6.789 1.00 82.19 158 ASP A N 1
ATOM 1183 C CA . ASP A 1 158 ? 6.094 23.008 7.935 1.00 82.19 158 ASP A CA 1
ATOM 1184 C C . ASP A 1 158 ? 6.830 24.299 7.547 1.00 82.19 158 ASP A C 1
ATOM 1186 O O . ASP A 1 158 ? 7.583 24.343 6.573 1.00 82.19 158 ASP A O 1
ATOM 1190 N N . LYS A 1 159 ? 6.595 25.379 8.298 1.00 83.81 159 LYS A N 1
ATOM 1191 C CA . LYS A 1 159 ? 7.066 26.718 7.915 1.00 83.81 159 LYS A CA 1
ATOM 1192 C C . LYS A 1 159 ? 8.590 26.837 7.864 1.00 83.81 159 LYS A C 1
ATOM 1194 O O . LYS A 1 159 ? 9.079 27.635 7.064 1.00 83.81 159 LYS A O 1
ATOM 1199 N N . GLU A 1 160 ? 9.302 26.086 8.702 1.00 86.31 160 GLU A N 1
ATOM 1200 C CA . GLU A 1 160 ? 10.759 26.159 8.848 1.00 86.31 160 GLU A CA 1
ATOM 1201 C C . GLU A 1 160 ? 11.461 25.240 7.851 1.00 86.31 160 GLU A C 1
ATOM 1203 O O . GLU A 1 160 ? 12.363 25.661 7.133 1.00 86.31 160 GLU A O 1
ATOM 1208 N N . THR A 1 161 ? 11.014 23.988 7.779 1.00 84.19 161 THR A N 1
ATOM 1209 C CA . THR A 1 161 ? 11.661 22.936 6.984 1.00 84.19 161 THR A CA 1
ATOM 1210 C C . THR A 1 161 ? 11.119 22.825 5.566 1.00 84.19 161 THR A C 1
ATOM 1212 O O . THR A 1 161 ? 11.710 22.122 4.752 1.00 84.19 161 THR A O 1
ATOM 1215 N N . LYS A 1 162 ? 9.987 23.477 5.262 1.00 85.31 162 LYS A N 1
ATOM 1216 C CA . LYS A 1 162 ? 9.256 23.346 3.989 1.00 85.31 162 LYS A CA 1
ATOM 1217 C C . LYS A 1 162 ? 8.767 21.929 3.680 1.00 85.31 162 LYS A C 1
ATOM 1219 O O . LYS A 1 162 ? 8.247 21.674 2.598 1.00 85.31 162 LYS A O 1
ATOM 1224 N N . ALA A 1 163 ? 8.878 21.009 4.636 1.00 79.50 163 ALA A N 1
ATOM 1225 C CA . ALA A 1 163 ? 8.401 19.647 4.482 1.00 79.50 163 ALA A CA 1
ATOM 1226 C C . ALA A 1 163 ? 6.871 19.605 4.557 1.00 79.50 163 ALA A C 1
ATOM 1228 O O . ALA A 1 163 ? 6.264 20.176 5.466 1.00 79.50 163 ALA A O 1
ATOM 1229 N N . LEU A 1 164 ? 6.241 18.878 3.635 1.00 82.50 164 LEU A N 1
ATOM 1230 C CA . LEU A 1 164 ? 4.824 18.550 3.749 1.00 82.50 164 LEU A CA 1
ATOM 1231 C C . LEU A 1 164 ? 4.631 17.493 4.836 1.00 82.50 164 LEU A C 1
ATOM 1233 O O . LEU A 1 164 ? 5.308 16.469 4.849 1.00 82.50 164 LEU A O 1
ATOM 1237 N N . ARG A 1 165 ? 3.682 17.726 5.740 1.00 78.88 165 ARG A N 1
ATOM 1238 C CA . ARG A 1 165 ? 3.356 16.818 6.839 1.00 78.88 165 ARG A CA 1
ATOM 1239 C C . ARG A 1 165 ? 1.861 16.556 6.894 1.00 78.88 165 ARG A C 1
ATOM 1241 O O . ARG A 1 165 ? 1.046 17.460 6.699 1.00 78.88 165 ARG A O 1
ATOM 1248 N N . ASN A 1 166 ? 1.507 15.313 7.203 1.00 83.31 166 ASN A N 1
ATOM 1249 C CA . ASN A 1 166 ? 0.141 14.984 7.584 1.00 83.31 166 ASN A CA 1
ATOM 1250 C C . ASN A 1 166 ? -0.175 15.594 8.949 1.00 83.31 166 ASN A C 1
ATOM 1252 O O . ASN A 1 166 ? 0.690 15.675 9.826 1.00 83.31 166 ASN A O 1
ATOM 1256 N N . VAL A 1 167 ? -1.434 15.974 9.130 1.00 85.88 167 VAL A N 1
ATOM 1257 C CA . VAL A 1 167 ? -1.933 16.525 10.388 1.00 85.88 167 VAL A CA 1
ATOM 1258 C C . VAL A 1 167 ? -2.731 15.444 11.105 1.00 85.88 167 VAL A C 1
ATOM 1260 O O . VAL A 1 167 ? -3.731 14.960 10.578 1.00 85.88 167 VAL A O 1
ATOM 1263 N N . GLY A 1 168 ? -2.282 15.067 12.301 1.00 88.88 168 GLY A N 1
ATOM 1264 C CA . GLY A 1 168 ? -3.057 14.214 13.195 1.00 88.88 168 GLY A CA 1
ATOM 1265 C C . GLY A 1 168 ? -4.211 15.006 13.805 1.00 88.88 168 GLY A C 1
ATOM 1266 O O . GLY A 1 168 ? -4.018 16.122 14.286 1.00 88.88 168 GLY A O 1
ATOM 1267 N N . LEU A 1 169 ? -5.409 14.428 13.795 1.00 89.75 169 LEU A N 1
ATOM 1268 C CA . LEU A 1 169 ? -6.628 15.048 14.321 1.00 89.75 169 LEU A CA 1
ATOM 1269 C C . LEU A 1 169 ? -7.022 14.487 15.701 1.00 89.75 169 LEU A C 1
ATOM 1271 O O . LEU A 1 169 ? -8.178 14.558 16.119 1.00 89.75 169 LEU A O 1
ATOM 1275 N N . GLY A 1 170 ? -6.051 13.921 16.427 1.00 87.94 170 GLY A N 1
ATOM 1276 C CA . GLY A 1 170 ? -6.268 13.286 17.725 1.00 87.94 170 GLY A CA 1
ATOM 1277 C C . GLY A 1 170 ? -7.197 12.078 17.603 1.00 87.94 170 GLY A C 1
ATOM 1278 O O . GLY A 1 170 ? -6.967 11.200 16.780 1.00 87.94 170 GLY A O 1
ATOM 1279 N N . LEU A 1 171 ? -8.259 12.032 18.406 1.00 88.44 171 LEU A N 1
ATOM 1280 C CA . LEU A 1 171 ? -9.267 10.963 18.343 1.00 88.44 171 LEU A CA 1
ATOM 1281 C C . LEU A 1 171 ? -10.406 11.258 17.349 1.00 88.44 171 LEU A C 1
ATOM 1283 O O . LEU A 1 171 ? -11.393 10.525 17.323 1.00 88.44 171 LEU A O 1
ATOM 1287 N N . MET A 1 172 ? -10.310 12.332 16.557 1.00 87.62 172 MET A N 1
ATOM 1288 C CA . MET A 1 172 ? -11.321 12.642 15.549 1.00 87.62 172 MET A CA 1
ATOM 1289 C C . MET A 1 172 ? -11.196 11.687 14.359 1.00 87.62 172 MET A C 1
ATOM 1291 O O . MET A 1 172 ? -10.159 11.628 13.701 1.00 87.62 172 MET A O 1
ATOM 1295 N N . LEU A 1 173 ? -12.280 10.963 14.089 1.00 85.88 173 LEU A N 1
ATOM 1296 C CA . LEU A 1 173 ? -12.425 10.000 13.003 1.00 85.88 173 LEU A CA 1
ATOM 1297 C C . LEU A 1 173 ? -13.751 10.291 12.302 1.00 85.88 173 LEU A C 1
ATOM 1299 O O . LEU A 1 173 ? -14.817 10.101 12.882 1.00 85.88 173 LEU A O 1
ATOM 1303 N N . ASP A 1 174 ? -13.680 10.815 11.083 1.00 85.69 174 ASP A N 1
ATOM 1304 C CA . ASP A 1 174 ? -14.852 11.215 10.307 1.00 85.69 174 ASP A CA 1
ATOM 1305 C C . ASP A 1 174 ? -14.516 11.195 8.814 1.00 85.69 174 ASP A C 1
ATOM 1307 O O . ASP A 1 174 ? -13.540 11.801 8.374 1.00 85.69 174 ASP A O 1
ATOM 1311 N N . HIS A 1 175 ? -15.369 10.557 8.014 1.00 83.81 175 HIS A N 1
ATOM 1312 C CA . HIS A 1 175 ? -15.132 10.388 6.580 1.00 83.81 175 HIS A CA 1
ATOM 1313 C C . HIS A 1 175 ? -15.052 11.699 5.797 1.00 83.81 175 HIS A C 1
ATOM 1315 O O . HIS A 1 175 ? -14.538 11.684 4.679 1.00 83.81 175 HIS A O 1
ATOM 1321 N N . ASN A 1 176 ? -15.549 12.829 6.309 1.00 85.62 176 ASN A N 1
ATOM 1322 C CA . ASN A 1 176 ? -15.479 14.100 5.587 1.00 85.62 176 ASN A CA 1
ATOM 1323 C C . ASN A 1 176 ? -14.108 14.753 5.744 1.00 85.62 176 ASN A C 1
ATOM 1325 O O . ASN A 1 176 ? -13.545 15.254 4.769 1.00 85.62 176 ASN A O 1
ATOM 1329 N N . THR A 1 177 ? -13.569 14.712 6.957 1.00 85.88 177 THR A N 1
ATOM 1330 C CA . THR A 1 177 ? -12.360 15.443 7.346 1.00 85.88 177 THR A CA 1
ATOM 1331 C C . THR A 1 177 ? -11.103 14.585 7.337 1.00 85.88 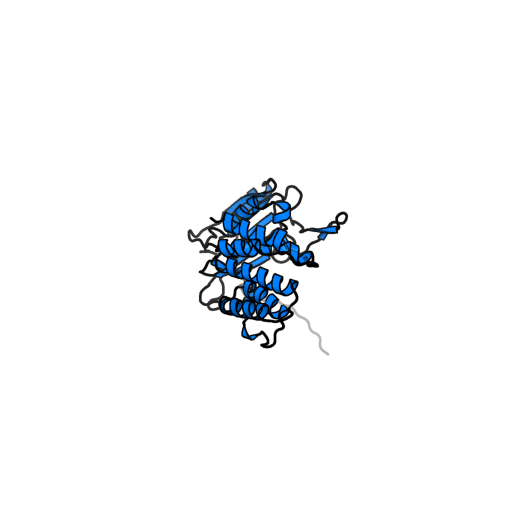177 THR A C 1
ATOM 1333 O O . THR A 1 177 ? -10.014 15.115 7.085 1.00 85.88 177 THR A O 1
ATOM 1336 N N . THR A 1 178 ? -11.237 13.274 7.547 1.00 91.06 178 THR A N 1
ATOM 1337 C CA . THR A 1 178 ? -10.096 12.373 7.676 1.00 91.06 178 THR A CA 1
ATOM 1338 C C . THR A 1 178 ? -9.866 11.488 6.458 1.00 91.06 178 THR A C 1
ATOM 1340 O O . THR A 1 178 ? -10.774 11.202 5.673 1.00 91.06 178 THR A O 1
ATOM 1343 N N . LEU A 1 179 ? -8.613 11.084 6.248 1.00 88.19 179 LEU A N 1
ATOM 1344 C CA . LEU A 1 179 ? -8.246 10.178 5.171 1.00 88.19 179 LEU A CA 1
ATOM 1345 C C . LEU A 1 179 ? -8.944 8.832 5.382 1.00 88.19 179 LEU A C 1
ATOM 1347 O O . LEU A 1 179 ? -8.756 8.183 6.413 1.00 88.19 179 LEU A O 1
ATOM 1351 N N . SER A 1 180 ? -9.706 8.429 4.367 1.00 89.56 180 SER A N 1
ATOM 1352 C CA . SER A 1 180 ? -10.331 7.116 4.244 1.00 89.56 180 SER A CA 1
ATOM 1353 C C . SER A 1 180 ? -10.015 6.507 2.885 1.00 89.56 180 SER A C 1
ATOM 1355 O O . SER A 1 180 ? -9.870 7.235 1.895 1.00 89.56 180 SER A O 1
ATOM 1357 N N . ARG A 1 181 ? -9.903 5.179 2.834 1.00 86.94 181 ARG A N 1
ATOM 1358 C CA . ARG A 1 181 ? -9.765 4.418 1.591 1.00 86.94 181 ARG A CA 1
ATOM 1359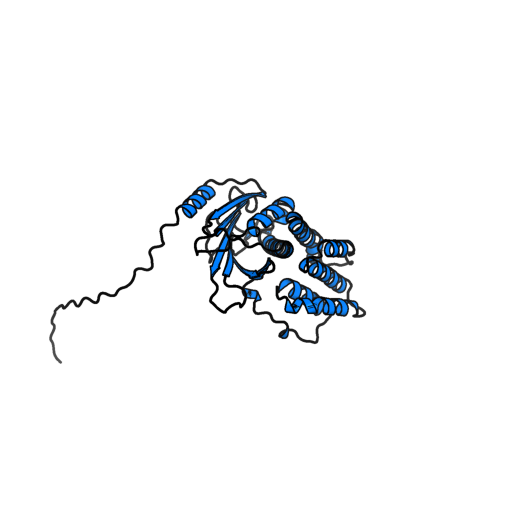 C C . ARG A 1 181 ? -10.633 3.174 1.622 1.00 86.94 181 ARG A C 1
ATOM 1361 O O . ARG A 1 181 ? -10.500 2.346 2.514 1.00 86.94 181 ARG A O 1
ATOM 1368 N N . GLN A 1 182 ? -11.444 3.024 0.581 1.00 85.94 182 GLN A N 1
ATOM 1369 C CA . GLN A 1 182 ? -12.277 1.848 0.376 1.00 85.94 182 GLN A CA 1
ATOM 1370 C C . GLN A 1 182 ? -11.629 0.907 -0.633 1.00 85.94 182 GLN A C 1
ATOM 1372 O O . GLN A 1 182 ? -11.203 1.336 -1.714 1.00 85.94 182 GLN A O 1
ATOM 1377 N N . VAL A 1 183 ? -11.578 -0.371 -0.279 1.00 85.94 183 VAL A N 1
ATOM 1378 C CA . VAL A 1 183 ? -10.983 -1.427 -1.097 1.00 85.94 183 VAL A CA 1
ATOM 1379 C C . VAL A 1 183 ? -11.871 -2.663 -1.101 1.00 85.94 183 VAL A C 1
ATOM 1381 O O . VAL A 1 183 ? -12.558 -2.970 -0.133 1.00 85.94 183 VAL A O 1
ATOM 1384 N N . VAL A 1 184 ? -11.855 -3.382 -2.208 1.00 85.44 184 VAL A N 1
ATOM 1385 C CA . VAL A 1 184 ? -12.566 -4.633 -2.412 1.00 85.44 184 VAL A CA 1
ATOM 1386 C C . VAL A 1 184 ? -11.548 -5.765 -2.298 1.00 85.44 184 VAL A C 1
ATOM 1388 O O . VAL A 1 184 ? -10.654 -5.851 -3.142 1.00 85.44 184 VAL A O 1
ATOM 1391 N N . PRO A 1 185 ? -11.648 -6.626 -1.278 1.00 84.94 185 PRO A N 1
ATOM 1392 C CA . PRO A 1 185 ? -10.812 -7.809 -1.194 1.00 84.94 185 PRO A CA 1
ATOM 1393 C C . PRO A 1 185 ? -11.238 -8.846 -2.230 1.00 84.94 185 PRO A C 1
ATOM 1395 O O . PRO A 1 185 ? -12.416 -8.961 -2.563 1.00 84.94 185 PRO A O 1
ATOM 1398 N N . ARG A 1 186 ? -10.269 -9.600 -2.743 1.00 84.94 186 ARG A N 1
ATOM 1399 C CA . ARG A 1 186 ? -10.475 -10.673 -3.717 1.00 84.94 186 ARG A CA 1
ATOM 1400 C C . ARG A 1 186 ? -10.129 -12.033 -3.092 1.00 84.94 186 ARG A C 1
ATOM 1402 O O . ARG A 1 186 ? -9.342 -12.085 -2.137 1.00 84.94 186 ARG A O 1
ATOM 1409 N N . PRO A 1 187 ? -10.711 -13.147 -3.576 1.00 81.38 187 PRO A N 1
ATOM 1410 C CA . PRO A 1 187 ? -10.469 -14.476 -3.002 1.00 81.38 187 PRO A CA 1
ATOM 1411 C C . PRO A 1 187 ? -9.002 -14.932 -3.013 1.00 81.38 187 PRO A C 1
ATOM 1413 O O . PRO A 1 187 ? -8.605 -15.729 -2.168 1.00 81.38 187 PRO A O 1
ATOM 1416 N N . ASP A 1 188 ? -8.205 -14.423 -3.946 1.00 78.38 188 ASP A N 1
ATOM 1417 C CA . ASP A 1 188 ? -6.773 -14.694 -4.113 1.00 78.38 188 ASP A CA 1
ATOM 1418 C C . ASP A 1 188 ? -5.864 -13.844 -3.197 1.00 78.38 188 ASP A C 1
ATOM 1420 O O . ASP A 1 188 ? -4.641 -13.979 -3.225 1.00 78.38 188 ASP A O 1
ATOM 1424 N N . GLY A 1 189 ? -6.452 -12.984 -2.359 1.00 81.38 189 GLY A N 1
ATOM 1425 C CA . GLY A 1 189 ? -5.734 -12.123 -1.424 1.00 81.38 189 GLY A CA 1
ATOM 1426 C C . GLY A 1 189 ? -5.384 -10.743 -1.981 1.00 81.38 189 GLY A C 1
ATOM 1427 O O . GLY A 1 189 ? -4.729 -9.975 -1.277 1.00 81.38 189 GLY A O 1
ATOM 1428 N N . HIS A 1 190 ? -5.815 -10.389 -3.196 1.00 83.12 190 HIS A N 1
ATOM 1429 C CA . HIS A 1 190 ? -5.664 -9.026 -3.704 1.00 83.12 190 HIS A CA 1
ATOM 1430 C C . HIS A 1 190 ? -6.615 -8.033 -3.016 1.00 83.12 190 HIS A C 1
ATOM 1432 O O . HIS A 1 190 ? -7.699 -8.384 -2.545 1.00 83.12 190 HIS A O 1
ATOM 1438 N N . LEU A 1 191 ? -6.204 -6.763 -2.984 1.00 81.25 191 LEU A N 1
ATOM 1439 C CA . LEU A 1 191 ? -7.035 -5.619 -2.610 1.00 81.25 191 LEU A CA 1
ATOM 1440 C C . LEU A 1 191 ? -7.202 -4.741 -3.843 1.00 81.25 191 LEU A C 1
ATOM 1442 O O . LEU A 1 191 ? -6.201 -4.372 -4.441 1.00 81.25 191 LEU A O 1
ATOM 1446 N N . VAL A 1 192 ? -8.444 -4.416 -4.201 1.00 77.25 192 VAL A N 1
ATOM 1447 C CA . VAL A 1 192 ? -8.753 -3.551 -5.345 1.00 77.25 192 VAL A CA 1
ATOM 1448 C C . VAL A 1 192 ? -9.339 -2.231 -4.864 1.00 77.25 192 VAL A C 1
ATOM 1450 O O . VAL A 1 192 ? -10.362 -2.238 -4.180 1.00 77.25 192 VAL A O 1
ATOM 1453 N N . PHE A 1 193 ? -8.778 -1.075 -5.217 1.00 76.81 193 PHE A N 1
ATOM 1454 C CA . PHE A 1 193 ? -9.423 0.197 -4.867 1.00 76.81 193 PHE A CA 1
ATOM 1455 C C . PHE A 1 193 ? -10.781 0.330 -5.564 1.00 76.81 193 PHE A C 1
ATOM 1457 O O . PHE A 1 193 ? -10.891 0.160 -6.777 1.00 76.81 193 PHE A O 1
ATOM 1464 N N . ALA A 1 194 ? -11.825 0.726 -4.827 1.00 67.44 194 ALA A N 1
ATOM 1465 C CA . ALA A 1 194 ? -13.185 0.801 -5.378 1.00 67.44 194 ALA A CA 1
ATOM 1466 C C . ALA A 1 194 ? -13.299 1.719 -6.619 1.00 67.44 194 ALA A C 1
ATOM 1468 O O . ALA A 1 194 ? -14.119 1.477 -7.502 1.00 67.44 194 ALA A O 1
ATOM 1469 N N . GLY A 1 195 ? -12.450 2.751 -6.720 1.00 63.16 195 GLY A N 1
ATOM 1470 C CA . GLY A 1 195 ? -12.379 3.637 -7.889 1.00 63.16 195 GLY A CA 1
ATOM 1471 C C . GLY A 1 195 ? -11.756 3.007 -9.146 1.00 63.16 195 GLY A C 1
ATOM 1472 O O . GLY A 1 195 ? -12.029 3.484 -10.248 1.00 63.16 195 GLY A O 1
ATOM 1473 N N . ASN A 1 196 ? -10.970 1.935 -9.002 1.00 63.34 196 ASN A N 1
ATOM 1474 C CA . ASN A 1 196 ? -10.225 1.289 -10.090 1.00 63.34 196 ASN A CA 1
ATOM 1475 C C . ASN A 1 196 ? -11.039 0.234 -10.850 1.00 63.34 196 ASN A C 1
ATOM 1477 O O . ASN A 1 196 ? -10.671 -0.130 -11.964 1.00 63.34 196 ASN A O 1
ATOM 1481 N N . LEU A 1 197 ? -12.198 -0.182 -10.328 1.00 58.78 197 LEU A N 1
ATOM 1482 C CA . LEU A 1 197 ? -13.059 -1.223 -10.915 1.00 58.78 197 LEU A CA 1
ATOM 1483 C C . LEU A 1 197 ? -13.578 -0.918 -12.345 1.00 58.78 197 LEU A C 1
ATOM 1485 O O . LEU A 1 197 ? -14.247 -1.754 -12.944 1.00 58.78 197 LEU A O 1
ATOM 1489 N N . ASN A 1 198 ? -13.281 0.258 -12.915 1.00 56.56 198 ASN A N 1
ATOM 1490 C CA . ASN A 1 198 ? -13.788 0.732 -14.212 1.00 56.56 198 ASN A CA 1
ATOM 1491 C C . ASN A 1 198 ? -12.716 0.929 -15.320 1.00 56.56 198 ASN A C 1
ATOM 1493 O O . ASN A 1 198 ? -13.017 1.511 -16.378 1.00 56.56 198 ASN A O 1
ATOM 1497 N N . LEU A 1 199 ? -11.471 0.478 -15.123 1.00 53.53 199 LEU A N 1
ATOM 1498 C CA . LEU A 1 199 ? -10.354 0.675 -16.068 1.00 53.53 199 LEU A CA 1
ATOM 1499 C C . LEU A 1 199 ? -10.080 -0.559 -16.955 1.00 53.53 199 LEU A C 1
ATOM 1501 O O . LEU A 1 199 ? -9.098 -1.261 -16.790 1.00 53.53 199 LEU A O 1
ATOM 1505 N N . GLY A 1 200 ? -10.932 -0.850 -17.941 1.00 53.69 200 GLY A N 1
ATOM 1506 C CA . GLY A 1 200 ? -10.699 -1.991 -18.846 1.00 53.69 200 GLY A CA 1
ATOM 1507 C C . GLY A 1 200 ? -9.637 -1.752 -19.941 1.00 53.69 200 GLY A C 1
ATOM 1508 O O . GLY A 1 200 ? -9.577 -0.664 -20.516 1.00 53.69 200 GLY A O 1
ATOM 1509 N N . LYS A 1 201 ? -8.907 -2.815 -20.328 1.00 52.94 201 LYS A N 1
ATOM 1510 C CA . LYS A 1 201 ? -7.924 -2.887 -21.444 1.00 52.94 201 LYS A CA 1
ATOM 1511 C C . LYS A 1 201 ? -8.339 -2.283 -22.789 1.00 52.94 201 LYS A C 1
ATOM 1513 O O . LYS A 1 201 ? -7.495 -1.903 -23.587 1.00 52.94 201 LYS A O 1
ATOM 1518 N N . HIS A 1 202 ? -9.638 -2.179 -23.055 1.00 57.03 202 HIS A N 1
ATOM 1519 C CA . HIS A 1 202 ? -10.189 -1.673 -24.317 1.00 57.03 202 HIS A CA 1
ATOM 1520 C C . HIS A 1 202 ? -10.085 -0.144 -24.475 1.00 57.03 202 HIS A C 1
ATOM 1522 O O . HIS A 1 202 ? -10.529 0.394 -25.485 1.00 57.03 202 HIS A O 1
ATOM 1528 N N . LYS A 1 203 ? -9.554 0.570 -23.473 1.00 53.31 203 LYS A N 1
ATOM 1529 C CA . LYS A 1 203 ? -9.417 2.037 -23.480 1.00 53.31 203 LYS A CA 1
ATOM 1530 C C . LYS A 1 203 ? -8.046 2.534 -23.949 1.00 53.31 203 LYS A C 1
ATOM 1532 O O . LYS A 1 203 ? -7.808 3.738 -23.912 1.00 53.31 203 LYS A O 1
ATOM 1537 N N . VAL A 1 204 ? -7.157 1.640 -24.373 1.00 57.41 204 VAL A N 1
ATOM 1538 C CA . VAL A 1 204 ? -5.778 1.983 -24.736 1.00 57.41 204 VAL A CA 1
ATOM 1539 C C . VAL A 1 204 ? -5.605 1.924 -26.257 1.00 57.41 204 VAL A C 1
ATOM 1541 O O . VAL A 1 204 ? -5.980 0.941 -26.888 1.00 57.41 204 VAL A O 1
ATOM 1544 N N . SER A 1 205 ? -5.079 3.004 -26.844 1.00 56.81 205 SER A N 1
ATOM 1545 C CA . SER A 1 205 ? -4.735 3.115 -28.273 1.00 56.81 205 SER A CA 1
ATOM 1546 C C . SER A 1 205 ? -3.673 2.079 -28.670 1.00 56.81 205 SER A C 1
ATOM 1548 O O . SER A 1 205 ? -2.733 1.860 -27.915 1.00 56.81 205 SER A O 1
ATOM 1550 N N . GLU A 1 206 ? -3.778 1.476 -29.860 1.00 59.19 206 GLU A N 1
ATOM 1551 C CA . GLU A 1 206 ? -2.808 0.484 -30.370 1.00 59.19 206 GLU A CA 1
ATOM 1552 C C . GLU A 1 206 ? -1.455 1.101 -30.781 1.00 59.19 206 GLU A C 1
ATOM 1554 O O . GLU A 1 206 ? -0.447 0.399 -30.863 1.00 59.19 206 GLU A O 1
ATOM 1559 N N . ALA A 1 207 ? -1.403 2.415 -31.019 1.00 67.94 207 ALA A N 1
ATOM 1560 C CA . ALA A 1 207 ? -0.168 3.131 -31.324 1.00 67.94 207 ALA A CA 1
ATOM 1561 C C . ALA A 1 207 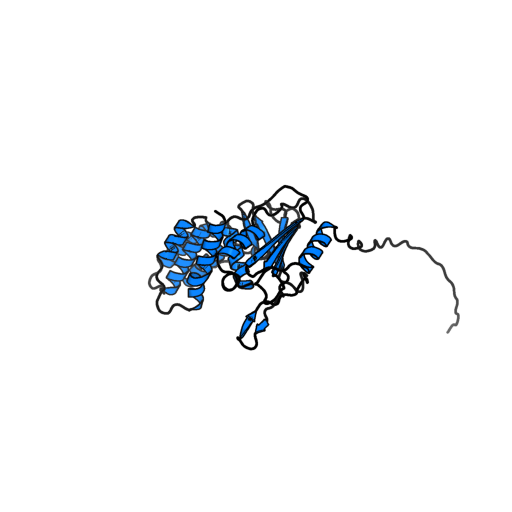? 0.360 3.809 -30.056 1.00 67.94 207 ALA A C 1
ATOM 1563 O O . ALA A 1 207 ? 0.002 4.951 -29.781 1.00 67.94 207 ALA A O 1
ATOM 1564 N N . LEU A 1 208 ? 1.182 3.082 -29.297 1.00 76.94 208 LEU A N 1
ATOM 1565 C CA . LEU A 1 208 ? 1.905 3.610 -28.140 1.00 76.94 208 LEU A CA 1
ATOM 1566 C C . LEU A 1 208 ? 3.394 3.705 -28.447 1.00 76.94 208 LEU A C 1
ATOM 1568 O O . LEU A 1 208 ? 3.974 2.758 -29.001 1.00 76.94 208 LEU A O 1
ATOM 1572 N N . ASP A 1 209 ? 4.017 4.806 -28.052 1.00 84.62 209 ASP A N 1
ATOM 1573 C CA . ASP A 1 209 ? 5.469 4.935 -28.041 1.00 84.62 209 ASP A CA 1
ATOM 1574 C C . ASP A 1 209 ? 6.109 4.077 -26.916 1.00 84.62 209 ASP A C 1
ATOM 1576 O O . ASP A 1 209 ? 5.407 3.519 -26.066 1.00 84.62 209 ASP A O 1
ATOM 1580 N N . PRO A 1 210 ? 7.443 3.889 -26.902 1.00 81.81 210 PRO A N 1
ATOM 1581 C CA . PRO A 1 210 ? 8.101 3.056 -25.892 1.00 81.81 210 PRO A CA 1
ATOM 1582 C C . PRO A 1 210 ? 7.900 3.524 -24.441 1.00 81.81 210 PRO A C 1
ATOM 1584 O O . PRO A 1 210 ? 7.799 2.685 -23.545 1.00 81.81 210 PRO A O 1
ATOM 1587 N N . LEU A 1 211 ? 7.816 4.835 -24.197 1.00 83.56 211 LEU A N 1
ATOM 1588 C CA . LEU A 1 211 ? 7.579 5.387 -22.862 1.00 83.56 211 LEU A CA 1
ATOM 1589 C C . LEU A 1 211 ? 6.131 5.137 -22.426 1.00 83.56 211 LEU A C 1
ATOM 1591 O O . LEU A 1 211 ? 5.888 4.722 -21.295 1.00 83.56 211 LEU A O 1
ATOM 1595 N N . GLU A 1 212 ? 5.170 5.336 -23.323 1.00 82.12 212 GLU A N 1
ATOM 1596 C CA . GLU A 1 212 ? 3.760 5.031 -23.093 1.00 82.12 212 GLU A CA 1
ATOM 1597 C C . GLU A 1 212 ? 3.551 3.547 -22.783 1.00 82.12 212 GLU A C 1
ATOM 1599 O O . GLU A 1 212 ? 2.776 3.220 -21.888 1.00 82.12 212 GLU A O 1
ATOM 1604 N N . ARG A 1 213 ? 4.285 2.640 -23.440 1.00 81.88 213 ARG A N 1
ATOM 1605 C CA . ARG A 1 213 ? 4.250 1.203 -23.115 1.00 81.88 213 ARG A CA 1
ATOM 1606 C C . ARG A 1 213 ? 4.843 0.903 -21.743 1.00 81.88 213 ARG A C 1
ATOM 1608 O O . ARG A 1 213 ? 4.240 0.137 -20.996 1.00 81.88 213 ARG A O 1
ATOM 1615 N N . ALA A 1 214 ? 5.973 1.516 -21.385 1.00 80.00 214 ALA A N 1
ATOM 1616 C CA . ALA A 1 214 ? 6.556 1.361 -20.052 1.00 80.00 214 ALA A CA 1
ATOM 1617 C C . ALA A 1 214 ? 5.595 1.867 -18.957 1.00 80.00 214 ALA A C 1
ATOM 1619 O O . ALA A 1 214 ? 5.368 1.174 -17.967 1.00 80.00 214 ALA A O 1
ATOM 1620 N N . ASN A 1 215 ? 4.955 3.021 -19.164 1.00 80.62 215 ASN A N 1
ATOM 1621 C CA . ASN A 1 215 ? 3.935 3.561 -18.258 1.00 80.62 215 ASN A CA 1
ATOM 1622 C C . ASN A 1 215 ? 2.663 2.703 -18.221 1.00 80.62 215 ASN A C 1
ATOM 1624 O O . ASN A 1 215 ? 2.012 2.587 -17.180 1.00 80.62 215 ASN A O 1
ATOM 1628 N N . LEU A 1 216 ? 2.300 2.083 -19.344 1.00 81.06 216 LEU A N 1
ATOM 1629 C CA . LEU A 1 216 ? 1.172 1.166 -19.400 1.00 81.06 216 LEU A CA 1
ATOM 1630 C C . LEU A 1 216 ? 1.444 -0.107 -18.602 1.00 81.06 216 LEU A C 1
ATOM 1632 O O . LEU A 1 216 ? 0.543 -0.569 -17.912 1.00 81.06 216 LEU A O 1
ATOM 1636 N N . MET A 1 217 ? 2.673 -0.638 -18.637 1.00 84.69 217 MET A N 1
ATOM 1637 C CA . MET A 1 217 ? 3.063 -1.742 -17.754 1.00 84.69 217 MET A CA 1
ATOM 1638 C C . MET A 1 217 ? 2.850 -1.356 -16.290 1.00 84.69 217 MET A C 1
ATOM 1640 O O . MET A 1 217 ? 2.179 -2.089 -15.575 1.00 84.69 217 MET A O 1
ATOM 1644 N N . ASP A 1 218 ? 3.349 -0.192 -15.858 1.00 81.62 218 ASP A N 1
ATOM 1645 C CA . ASP A 1 218 ? 3.141 0.302 -14.488 1.00 81.62 218 ASP A CA 1
ATOM 1646 C C . ASP A 1 218 ? 1.648 0.406 -14.135 1.00 81.62 218 ASP A C 1
ATOM 1648 O O . ASP A 1 218 ? 1.213 -0.016 -13.064 1.00 81.62 218 ASP A O 1
ATOM 1652 N N . THR A 1 219 ? 0.846 0.904 -15.078 1.00 77.38 219 THR A N 1
ATOM 1653 C CA . THR A 1 219 ? -0.608 1.011 -14.925 1.00 77.38 219 THR A CA 1
ATOM 1654 C C . THR A 1 219 ? -1.256 -0.362 -14.767 1.00 77.38 219 THR A C 1
ATOM 1656 O O . THR A 1 219 ? -2.005 -0.548 -13.820 1.00 77.38 219 THR A O 1
ATOM 1659 N N . PHE A 1 220 ? -0.946 -1.333 -15.630 1.00 80.06 220 PHE A N 1
ATOM 1660 C CA . PHE A 1 220 ? -1.508 -2.690 -15.566 1.00 80.06 220 PHE A CA 1
ATOM 1661 C C . PHE A 1 220 ? -1.059 -3.456 -14.321 1.00 80.06 220 PHE A C 1
ATOM 1663 O O . PHE A 1 220 ? -1.825 -4.195 -13.710 1.00 80.06 220 PHE A O 1
ATOM 1670 N N . ILE A 1 221 ? 0.170 -3.228 -13.861 1.00 79.44 221 ILE A N 1
ATOM 1671 C CA . ILE A 1 221 ? 0.631 -3.788 -12.591 1.00 79.44 221 ILE A CA 1
ATOM 1672 C C . ILE A 1 221 ? -0.237 -3.253 -11.439 1.00 79.44 221 ILE A C 1
ATOM 1674 O O . ILE A 1 221 ? -0.633 -4.033 -10.571 1.00 79.44 221 ILE A O 1
ATOM 1678 N N . LYS A 1 222 ? -0.571 -1.956 -11.455 1.00 74.19 222 LYS A N 1
ATOM 1679 C CA . LYS A 1 222 ? -1.263 -1.237 -10.369 1.00 74.19 222 LYS A CA 1
ATOM 1680 C C . LYS A 1 222 ? -2.789 -1.173 -10.475 1.00 74.19 222 LYS A C 1
ATOM 1682 O O . LYS A 1 222 ? -3.424 -0.790 -9.498 1.00 74.19 222 LYS A O 1
ATOM 1687 N N . ASP A 1 223 ? -3.385 -1.479 -11.624 1.00 68.25 223 ASP A N 1
ATOM 1688 C CA . ASP A 1 223 ? -4.837 -1.363 -11.830 1.00 68.25 223 ASP A CA 1
ATOM 1689 C C . ASP A 1 223 ? -5.639 -2.497 -11.181 1.00 68.25 223 ASP A C 1
ATOM 1691 O O . ASP A 1 223 ? -6.862 -2.406 -11.092 1.00 68.25 223 ASP A O 1
ATOM 1695 N N . GLU A 1 224 ? -4.932 -3.515 -10.680 1.00 64.94 224 GLU A N 1
ATOM 1696 C CA . GLU A 1 224 ? -5.478 -4.658 -9.951 1.00 64.94 224 GLU A CA 1
ATOM 1697 C C . GLU A 1 224 ? -6.478 -5.483 -10.801 1.00 64.94 224 GLU A C 1
ATOM 1699 O O . GLU A 1 224 ? -7.311 -6.209 -10.259 1.00 64.94 224 GLU A O 1
ATOM 1704 N N . ILE A 1 225 ? -6.382 -5.407 -12.141 1.00 71.06 225 ILE A N 1
ATOM 1705 C CA . ILE A 1 225 ? -7.202 -6.160 -13.104 1.00 71.06 225 ILE A CA 1
ATOM 1706 C C . ILE A 1 225 ? -6.372 -7.292 -13.716 1.00 71.06 225 ILE A C 1
ATOM 1708 O O . ILE A 1 225 ? -5.577 -7.086 -14.630 1.00 71.06 225 ILE A O 1
ATOM 1712 N N . GLU A 1 226 ? -6.628 -8.526 -13.279 1.00 71.56 226 GLU A N 1
ATOM 1713 C CA . GLU A 1 226 ? -5.886 -9.725 -13.712 1.00 71.56 226 GLU A CA 1
ATOM 1714 C C . GLU A 1 226 ? -5.796 -9.883 -15.238 1.00 71.56 226 GLU A C 1
ATOM 1716 O O . GLU A 1 226 ? -4.750 -10.220 -15.780 1.00 71.56 226 GLU A O 1
ATOM 1721 N N . ALA A 1 227 ? -6.877 -9.589 -15.967 1.00 75.56 227 ALA A N 1
ATOM 1722 C CA . ALA A 1 227 ? -6.914 -9.750 -17.421 1.00 75.56 227 ALA A CA 1
ATOM 1723 C C . ALA A 1 227 ? -5.957 -8.811 -18.185 1.00 75.56 227 ALA A C 1
ATOM 1725 O O . ALA A 1 227 ? -5.777 -8.988 -19.395 1.00 75.56 227 ALA A O 1
ATOM 1726 N N . ASN A 1 228 ? -5.404 -7.794 -17.518 1.00 78.25 228 ASN A N 1
ATOM 1727 C CA . ASN A 1 228 ? -4.409 -6.891 -18.087 1.00 78.25 228 ASN A CA 1
ATOM 1728 C C . ASN A 1 228 ? -2.982 -7.432 -17.886 1.00 78.25 228 ASN A C 1
ATOM 1730 O O . ASN A 1 228 ? -2.104 -7.144 -18.705 1.00 78.25 228 ASN A O 1
ATOM 1734 N N . ASP A 1 229 ? -2.763 -8.281 -16.874 1.00 82.38 229 ASP A N 1
ATOM 1735 C CA . ASP A 1 229 ? -1.441 -8.811 -16.526 1.00 82.38 229 ASP A CA 1
ATOM 1736 C C . ASP A 1 229 ? -0.831 -9.657 -17.650 1.00 82.38 229 ASP A C 1
ATOM 1738 O O . ASP A 1 229 ? 0.376 -9.596 -17.893 1.00 82.38 229 ASP A O 1
ATOM 1742 N N . ASP A 1 230 ? -1.666 -10.371 -18.410 1.00 85.31 230 ASP A N 1
ATOM 1743 C CA . ASP A 1 230 ? -1.244 -11.186 -19.558 1.00 85.31 230 ASP A CA 1
ATOM 1744 C C . ASP A 1 230 ? -0.581 -10.363 -20.677 1.00 85.31 230 ASP A C 1
ATOM 1746 O O . ASP A 1 230 ? 0.157 -10.902 -21.503 1.00 85.31 230 ASP A O 1
ATOM 1750 N N . SER A 1 231 ? -0.828 -9.050 -20.718 1.00 86.06 231 SER A N 1
ATOM 1751 C CA . SER A 1 231 ? -0.260 -8.157 -21.736 1.00 86.06 231 SER A CA 1
ATOM 1752 C C . SER A 1 231 ? 1.124 -7.624 -21.356 1.00 86.06 231 SER A C 1
ATOM 1754 O O . SER A 1 231 ? 1.861 -7.163 -22.229 1.00 86.06 231 SER A O 1
ATOM 1756 N N . ILE A 1 232 ? 1.503 -7.689 -20.074 1.00 89.12 232 ILE A N 1
ATOM 1757 C CA . ILE A 1 232 ? 2.738 -7.082 -19.558 1.00 89.12 232 ILE A CA 1
ATOM 1758 C C . ILE A 1 232 ? 4.001 -7.679 -20.208 1.00 89.12 232 ILE A C 1
ATOM 1760 O O . ILE A 1 232 ? 4.838 -6.890 -20.653 1.00 89.12 232 ILE A O 1
ATOM 1764 N N . PRO A 1 233 ? 4.158 -9.015 -20.357 1.00 93.31 233 PRO A N 1
ATOM 1765 C CA . PRO A 1 233 ? 5.337 -9.579 -21.020 1.00 93.31 233 PRO A CA 1
ATOM 1766 C C . PRO A 1 233 ? 5.501 -9.105 -22.468 1.00 93.31 233 PRO A C 1
ATOM 1768 O O . PRO A 1 233 ? 6.600 -8.750 -22.884 1.00 93.31 233 PRO A O 1
ATOM 1771 N N . ALA A 1 234 ? 4.407 -9.033 -23.233 1.00 89.50 234 ALA A N 1
ATOM 1772 C CA . ALA A 1 234 ? 4.455 -8.563 -24.616 1.00 89.50 234 ALA A CA 1
ATOM 1773 C C . ALA A 1 234 ? 4.830 -7.073 -24.706 1.00 89.50 234 ALA A C 1
ATOM 1775 O O . ALA A 1 234 ? 5.605 -6.683 -25.582 1.00 89.50 234 ALA A O 1
ATOM 1776 N N . LEU A 1 235 ? 4.321 -6.241 -23.787 1.00 89.38 235 LEU A N 1
ATOM 1777 C CA . LEU A 1 235 ? 4.690 -4.826 -23.695 1.00 89.38 235 LEU A CA 1
ATOM 1778 C C . LEU A 1 235 ? 6.181 -4.662 -23.388 1.00 89.38 235 LEU A C 1
ATOM 1780 O O . LEU A 1 235 ? 6.857 -3.916 -24.099 1.00 89.38 235 LEU A O 1
ATOM 1784 N N . TYR A 1 236 ? 6.695 -5.398 -22.402 1.00 93.25 236 TYR A N 1
ATOM 1785 C CA . TYR A 1 236 ? 8.105 -5.379 -22.011 1.00 93.25 236 TYR A CA 1
ATOM 1786 C C . TYR A 1 236 ? 9.035 -5.741 -23.176 1.00 93.25 236 TYR A C 1
ATOM 1788 O O . TYR A 1 236 ? 9.909 -4.950 -23.543 1.00 93.25 236 TYR A O 1
ATOM 1796 N N . GLU A 1 237 ? 8.790 -6.879 -23.833 1.00 93.12 237 GLU A N 1
ATOM 1797 C CA . GLU A 1 237 ? 9.586 -7.313 -24.987 1.00 93.12 237 GLU A CA 1
ATOM 1798 C C . GLU A 1 237 ? 9.528 -6.296 -26.136 1.00 93.12 237 GLU A C 1
ATOM 1800 O O . GLU A 1 237 ? 10.532 -6.034 -26.800 1.00 93.12 237 GLU A O 1
ATOM 1805 N N . SER A 1 238 ? 8.375 -5.648 -26.344 1.00 90.00 238 SER A N 1
ATOM 1806 C CA . SER A 1 238 ? 8.234 -4.624 -27.383 1.00 90.00 238 SER A CA 1
ATOM 1807 C C . SER A 1 238 ? 9.082 -3.372 -27.123 1.00 90.00 238 SER A C 1
ATOM 1809 O O . SER A 1 238 ? 9.589 -2.771 -28.074 1.00 90.00 238 SER A O 1
ATOM 1811 N N . VAL A 1 239 ? 9.248 -2.966 -25.857 1.00 90.62 239 VAL A N 1
ATOM 1812 C CA . VAL A 1 239 ? 10.105 -1.830 -25.487 1.00 90.62 239 VAL A CA 1
ATOM 1813 C C . VAL A 1 239 ? 11.563 -2.200 -25.750 1.00 90.62 239 VAL A C 1
ATOM 1815 O O . VAL A 1 239 ? 12.269 -1.447 -26.418 1.00 90.62 239 VAL A O 1
ATOM 1818 N N . LYS A 1 240 ? 11.987 -3.400 -25.335 1.00 92.56 240 LYS A N 1
ATOM 1819 C CA . LYS A 1 240 ? 13.363 -3.891 -25.523 1.00 92.56 240 LYS A CA 1
ATOM 1820 C C . LYS A 1 240 ? 13.755 -4.107 -26.978 1.00 92.56 240 LYS A C 1
ATOM 1822 O O . LYS A 1 240 ? 14.907 -3.887 -27.341 1.00 92.56 240 LYS A O 1
ATOM 1827 N N . ALA A 1 241 ? 12.809 -4.525 -27.812 1.00 91.25 241 ALA A N 1
ATOM 1828 C CA . ALA A 1 241 ? 13.039 -4.726 -29.237 1.00 91.25 241 ALA A CA 1
ATOM 1829 C C . ALA A 1 241 ? 13.128 -3.409 -30.030 1.00 91.25 241 ALA A C 1
ATOM 1831 O O . ALA A 1 241 ? 13.533 -3.422 -31.195 1.00 91.25 241 ALA A O 1
ATOM 1832 N N . THR A 1 242 ? 12.738 -2.272 -29.442 1.00 90.00 242 THR A N 1
ATOM 1833 C CA . THR A 1 242 ? 12.749 -0.988 -30.146 1.00 90.00 242 THR A CA 1
ATOM 1834 C C . THR A 1 242 ? 14.174 -0.427 -30.199 1.00 90.00 242 THR A C 1
ATOM 1836 O O . THR A 1 242 ? 14.812 -0.174 -29.180 1.00 90.00 242 THR A O 1
ATOM 1839 N N . ALA A 1 243 ? 14.694 -0.224 -31.411 1.00 88.50 243 ALA A N 1
ATOM 1840 C CA . ALA A 1 243 ? 16.036 0.313 -31.615 1.00 88.50 243 ALA A CA 1
ATOM 1841 C C . ALA A 1 243 ? 16.112 1.811 -31.271 1.00 88.50 243 ALA A C 1
ATOM 1843 O O . ALA A 1 243 ? 15.221 2.580 -31.630 1.00 88.50 243 ALA A O 1
ATOM 1844 N N . GLY A 1 244 ? 17.209 2.230 -30.633 1.00 87.31 244 GLY A N 1
ATOM 1845 C CA . GLY A 1 244 ? 17.471 3.640 -30.320 1.00 87.31 244 GLY A CA 1
ATOM 1846 C C . GLY A 1 244 ? 16.625 4.215 -29.180 1.00 87.31 244 GLY A C 1
ATOM 1847 O O . GLY A 1 244 ? 16.509 5.434 -29.081 1.00 87.31 244 GLY A O 1
ATOM 1848 N N . VAL A 1 245 ? 16.022 3.361 -28.345 1.00 88.75 245 VAL A N 1
ATOM 1849 C CA . VAL A 1 245 ? 15.312 3.792 -27.133 1.00 88.75 245 VAL A CA 1
ATOM 1850 C C . VAL A 1 245 ? 16.302 4.343 -26.111 1.00 88.75 245 VAL A C 1
ATOM 1852 O O . VAL A 1 245 ? 17.401 3.817 -25.947 1.00 88.75 245 VAL A O 1
ATOM 1855 N N . ASP A 1 246 ? 15.883 5.403 -25.426 1.00 89.69 246 ASP A N 1
ATOM 1856 C CA . ASP A 1 246 ? 16.632 6.020 -24.339 1.00 89.69 246 ASP A CA 1
ATOM 1857 C C . ASP A 1 246 ? 16.867 5.033 -23.179 1.00 89.69 246 ASP A C 1
ATOM 1859 O O . ASP A 1 246 ? 15.965 4.290 -22.777 1.00 89.69 246 ASP A O 1
ATOM 1863 N N . GLU A 1 247 ? 18.076 5.034 -22.613 1.00 89.69 247 GLU A N 1
ATOM 1864 C CA . GLU A 1 247 ? 18.460 4.111 -21.539 1.00 89.69 247 GLU A CA 1
ATOM 1865 C C . GLU A 1 247 ? 17.572 4.247 -20.293 1.00 89.69 247 GLU A C 1
ATOM 1867 O O . GLU A 1 247 ? 17.311 3.252 -19.618 1.00 89.69 247 GLU A O 1
ATOM 1872 N N . THR A 1 248 ? 17.048 5.442 -20.002 1.00 88.31 248 THR A N 1
ATOM 1873 C CA . THR A 1 248 ? 16.136 5.657 -18.868 1.00 88.31 248 THR A CA 1
ATOM 1874 C C . THR A 1 248 ? 14.759 5.035 -19.101 1.00 88.31 248 THR A C 1
ATOM 1876 O O . THR A 1 248 ? 14.138 4.563 -18.149 1.00 88.31 248 THR A O 1
ATOM 1879 N N . ILE A 1 249 ? 14.302 4.954 -20.357 1.00 89.00 249 ILE A N 1
ATOM 1880 C CA . ILE A 1 249 ? 13.050 4.275 -20.726 1.00 89.00 249 ILE A CA 1
ATOM 1881 C C . ILE A 1 249 ? 13.223 2.760 -20.612 1.00 89.00 249 ILE A C 1
ATOM 1883 O O . ILE A 1 249 ? 12.365 2.088 -20.039 1.00 89.00 249 ILE A O 1
ATOM 1887 N N . LEU A 1 250 ? 14.342 2.223 -21.114 1.00 90.88 250 LEU A N 1
ATOM 1888 C CA . LEU A 1 250 ? 14.672 0.806 -20.940 1.00 90.88 250 LEU A CA 1
ATOM 1889 C C . LEU A 1 250 ? 14.739 0.457 -19.453 1.00 90.88 250 LEU A C 1
ATOM 1891 O O . LEU A 1 250 ? 14.122 -0.509 -19.016 1.00 90.88 250 LEU A O 1
ATOM 1895 N N . TRP A 1 251 ? 15.411 1.287 -18.660 1.00 91.50 251 TRP A N 1
ATOM 1896 C CA . TRP A 1 251 ? 15.514 1.086 -17.222 1.00 91.50 251 TRP A CA 1
ATOM 1897 C C . TRP A 1 251 ? 14.154 1.154 -16.510 1.00 91.50 251 TRP A C 1
ATOM 1899 O O . TRP A 1 251 ? 13.876 0.307 -15.665 1.00 91.50 251 TRP A O 1
ATOM 1909 N N . ALA A 1 252 ? 13.261 2.075 -16.888 1.00 89.44 252 ALA A N 1
ATOM 1910 C CA . ALA A 1 252 ? 11.890 2.106 -16.372 1.00 89.44 252 ALA A CA 1
ATOM 1911 C C . ALA A 1 252 ? 11.114 0.813 -16.695 1.00 89.44 252 ALA A C 1
ATOM 1913 O O . ALA A 1 252 ? 10.431 0.270 -15.826 1.00 89.44 252 ALA A O 1
ATOM 1914 N N . ALA A 1 253 ? 11.252 0.282 -17.914 1.00 91.69 253 ALA A N 1
ATOM 1915 C CA . ALA A 1 253 ? 10.648 -0.996 -18.286 1.00 91.69 253 ALA A CA 1
ATOM 1916 C C . ALA A 1 253 ? 11.224 -2.168 -17.470 1.00 91.69 253 ALA A C 1
ATOM 1918 O O . ALA A 1 253 ? 10.465 -3.037 -17.046 1.00 91.69 253 ALA A O 1
ATOM 1919 N N . GLU A 1 254 ? 12.532 -2.169 -17.191 1.00 94.69 254 GLU A N 1
ATOM 1920 C CA . GLU A 1 254 ? 13.178 -3.173 -16.337 1.00 94.69 254 GLU A CA 1
ATOM 1921 C C . GLU A 1 254 ? 12.703 -3.091 -14.873 1.00 94.69 254 GLU A C 1
ATOM 1923 O O . GLU A 1 254 ? 12.455 -4.124 -14.247 1.00 94.69 254 GLU A O 1
ATOM 1928 N N . LEU A 1 255 ? 12.510 -1.884 -14.329 1.00 93.00 255 LEU A N 1
ATOM 1929 C CA . LEU A 1 255 ? 11.928 -1.689 -12.996 1.00 93.00 255 LEU A CA 1
ATOM 1930 C C . LEU A 1 255 ? 10.498 -2.241 -12.926 1.00 93.00 255 LEU A C 1
ATOM 1932 O O . LEU A 1 255 ? 10.171 -2.981 -11.993 1.00 93.00 255 LEU A O 1
ATOM 1936 N N . ASN A 1 256 ? 9.677 -1.934 -13.935 1.00 92.50 256 ASN A N 1
ATOM 1937 C CA . ASN A 1 256 ? 8.297 -2.411 -14.036 1.00 92.50 256 ASN A CA 1
ATOM 1938 C C . ASN A 1 256 ? 8.226 -3.927 -14.254 1.00 92.50 256 ASN A C 1
ATOM 1940 O O . ASN A 1 256 ? 7.336 -4.581 -13.716 1.00 92.50 256 ASN A O 1
ATOM 1944 N N . TRP A 1 257 ? 9.181 -4.519 -14.973 1.00 95.50 257 TRP A N 1
ATOM 1945 C CA . TRP A 1 257 ? 9.278 -5.972 -15.094 1.00 95.50 257 TRP A CA 1
ATOM 1946 C C . TRP A 1 257 ? 9.512 -6.646 -13.739 1.00 95.50 257 TRP A C 1
ATOM 1948 O O . TRP A 1 257 ? 8.802 -7.588 -13.390 1.00 95.50 257 TRP A O 1
ATOM 1958 N N . GLY A 1 258 ? 10.428 -6.117 -12.922 1.00 94.81 258 GLY A N 1
ATOM 1959 C CA . GLY A 1 258 ? 10.613 -6.609 -11.554 1.00 94.81 258 GLY A CA 1
ATOM 1960 C C . GLY A 1 258 ? 9.345 -6.471 -10.699 1.00 94.81 258 GLY A C 1
ATOM 1961 O O . GLY A 1 258 ? 8.993 -7.397 -9.970 1.00 94.81 258 GLY A O 1
ATOM 1962 N N . LEU A 1 259 ? 8.593 -5.369 -10.840 1.00 92.12 259 LEU A N 1
ATOM 1963 C CA . LEU A 1 259 ? 7.311 -5.191 -10.139 1.00 92.12 259 LEU A CA 1
ATOM 1964 C C . LEU A 1 259 ? 6.265 -6.220 -10.583 1.00 92.12 259 LEU A C 1
ATOM 1966 O O . LEU A 1 259 ? 5.517 -6.734 -9.751 1.00 92.12 259 LEU A O 1
ATOM 1970 N N . TYR A 1 260 ? 6.231 -6.554 -11.872 1.00 92.50 260 TYR A N 1
ATOM 1971 C CA . TYR A 1 260 ? 5.386 -7.621 -12.393 1.00 92.50 260 TYR A CA 1
ATOM 1972 C C . TYR A 1 260 ? 5.766 -8.987 -11.804 1.00 92.50 260 TYR A C 1
ATOM 1974 O O . TYR A 1 260 ? 4.894 -9.676 -11.274 1.00 92.50 260 TYR A O 1
ATOM 1982 N N . LEU A 1 261 ? 7.053 -9.359 -11.807 1.00 94.12 261 LEU A N 1
ATOM 1983 C CA . LEU A 1 261 ? 7.531 -10.597 -11.171 1.00 94.12 261 LEU A CA 1
ATOM 1984 C C . LEU A 1 261 ? 7.128 -10.653 -9.689 1.00 94.12 261 LEU A C 1
ATOM 1986 O O . LEU A 1 261 ? 6.595 -11.661 -9.218 1.00 94.12 261 LEU A O 1
ATOM 1990 N N . PHE A 1 262 ? 7.302 -9.539 -8.973 1.00 92.56 262 PHE A N 1
ATOM 1991 C CA . PHE A 1 262 ? 6.900 -9.408 -7.578 1.00 92.56 262 PHE A CA 1
ATOM 1992 C C . PHE A 1 262 ? 5.392 -9.616 -7.398 1.00 92.56 262 PHE A C 1
ATOM 1994 O O . PHE A 1 262 ? 4.998 -10.426 -6.561 1.00 92.56 262 PHE A O 1
ATOM 2001 N N . LYS A 1 263 ? 4.549 -8.955 -8.209 1.00 87.75 263 LYS A N 1
ATOM 2002 C CA . LYS A 1 263 ? 3.081 -9.114 -8.201 1.00 87.75 263 LYS A CA 1
ATOM 2003 C C . LYS A 1 263 ? 2.669 -10.573 -8.408 1.00 87.75 263 LYS A C 1
ATOM 2005 O O . LYS A 1 263 ? 1.752 -11.044 -7.747 1.00 87.75 263 LYS A O 1
ATOM 2010 N N . ARG A 1 264 ? 3.384 -11.311 -9.264 1.00 88.06 264 ARG A N 1
ATOM 2011 C CA . ARG A 1 264 ? 3.159 -12.745 -9.528 1.00 88.06 264 ARG A CA 1
ATOM 2012 C C . ARG A 1 264 ? 3.625 -13.675 -8.402 1.00 88.06 264 ARG A C 1
ATOM 2014 O O . ARG A 1 264 ? 3.486 -14.888 -8.528 1.00 88.06 264 ARG A O 1
ATOM 2021 N N . GLY A 1 265 ? 4.177 -13.133 -7.318 1.00 88.31 265 GLY A N 1
ATOM 2022 C CA . GLY A 1 265 ? 4.697 -13.900 -6.189 1.00 88.31 265 GLY A CA 1
ATOM 2023 C C . GLY A 1 265 ? 6.123 -14.420 -6.381 1.00 88.31 265 GLY A C 1
ATOM 2024 O O . GLY A 1 265 ? 6.649 -15.071 -5.478 1.00 88.31 265 GLY A O 1
ATOM 2025 N N . LEU A 1 266 ? 6.782 -14.089 -7.496 1.00 93.12 266 LEU A N 1
ATOM 2026 C CA . LEU A 1 266 ? 8.163 -14.470 -7.810 1.00 93.12 266 LEU A CA 1
ATOM 2027 C C . LEU A 1 266 ? 9.148 -13.506 -7.127 1.00 93.12 266 LEU A C 1
ATOM 2029 O O . LEU A 1 266 ? 9.947 -12.832 -7.772 1.00 93.12 266 LEU A O 1
ATOM 2033 N N . VAL A 1 267 ? 9.049 -13.392 -5.798 1.00 92.69 267 VAL A N 1
ATOM 2034 C CA . VAL A 1 267 ? 9.746 -12.363 -5.001 1.00 92.69 267 VAL A CA 1
ATOM 2035 C C . VAL A 1 267 ? 11.267 -12.456 -5.143 1.00 92.69 267 VAL A C 1
ATOM 2037 O O . VAL A 1 267 ? 11.924 -11.434 -5.321 1.00 92.69 267 VAL A O 1
ATOM 2040 N N . ASP A 1 268 ? 11.820 -13.668 -5.098 1.00 94.38 268 ASP A N 1
ATOM 2041 C CA . ASP A 1 268 ? 13.271 -13.874 -5.166 1.00 94.38 268 ASP A CA 1
ATOM 2042 C C . ASP A 1 268 ? 13.810 -13.575 -6.585 1.00 94.38 268 ASP A C 1
ATOM 2044 O O . ASP A 1 268 ? 14.900 -13.024 -6.741 1.00 94.38 268 ASP A O 1
ATOM 2048 N N . GLU A 1 269 ? 13.022 -13.864 -7.630 1.00 96.62 269 GLU A N 1
ATOM 2049 C CA . GLU A 1 269 ? 13.352 -13.504 -9.018 1.00 96.62 269 GLU A CA 1
ATOM 2050 C C . GLU A 1 269 ? 13.291 -11.988 -9.232 1.00 96.62 269 GLU A C 1
ATOM 2052 O O . GLU A 1 269 ? 14.201 -11.419 -9.832 1.00 96.62 269 GLU A O 1
ATOM 2057 N N . ALA A 1 270 ? 12.260 -11.322 -8.702 1.00 96.25 270 ALA A N 1
ATOM 2058 C CA . ALA A 1 270 ? 12.122 -9.869 -8.757 1.00 96.25 270 ALA A CA 1
ATOM 2059 C C . ALA A 1 270 ? 13.301 -9.160 -8.077 1.00 96.25 270 ALA A C 1
ATOM 2061 O O . ALA A 1 270 ? 13.876 -8.226 -8.634 1.00 96.25 270 ALA A O 1
ATOM 2062 N N . GLU A 1 271 ? 13.704 -9.634 -6.896 1.00 96.06 271 GLU A N 1
ATOM 2063 C CA . GLU A 1 271 ? 14.867 -9.110 -6.185 1.00 96.06 271 GLU A CA 1
ATOM 2064 C C . GLU A 1 271 ? 16.160 -9.299 -6.979 1.00 96.06 271 GLU A C 1
ATOM 2066 O O . GLU A 1 271 ? 16.913 -8.340 -7.155 1.00 96.06 271 GLU A O 1
ATOM 2071 N N . SER A 1 272 ? 16.409 -10.511 -7.487 1.00 96.88 272 SER A N 1
ATOM 2072 C CA . SER A 1 272 ? 17.592 -10.777 -8.310 1.00 96.88 272 SER A CA 1
ATOM 2073 C C . SER A 1 272 ? 17.610 -9.910 -9.569 1.00 96.88 272 SER A C 1
ATOM 2075 O O . SER A 1 272 ? 18.679 -9.462 -9.986 1.00 96.88 272 SER A O 1
ATOM 2077 N N . HIS A 1 273 ? 16.443 -9.672 -10.173 1.00 96.81 273 HIS A N 1
ATOM 2078 C CA . HIS A 1 273 ? 16.293 -8.802 -11.334 1.00 96.81 273 HIS A CA 1
ATOM 2079 C C . HIS A 1 273 ? 16.674 -7.363 -10.992 1.00 96.81 273 HIS A C 1
ATOM 2081 O O . HIS A 1 273 ? 17.593 -6.817 -11.601 1.00 96.81 273 HIS A O 1
ATOM 2087 N N . TRP A 1 274 ? 16.048 -6.770 -9.971 1.00 96.56 274 TRP A N 1
ATOM 2088 C CA . TRP A 1 274 ? 16.343 -5.399 -9.543 1.00 96.56 274 TRP A CA 1
ATOM 2089 C C . TRP A 1 274 ? 17.801 -5.206 -9.121 1.00 96.56 274 TRP A C 1
ATOM 2091 O O . TRP A 1 274 ? 18.405 -4.198 -9.481 1.00 96.56 274 TRP A O 1
ATOM 2101 N N . ALA A 1 275 ? 18.392 -6.181 -8.424 1.00 94.88 275 ALA A N 1
ATOM 2102 C CA . ALA A 1 275 ? 19.793 -6.135 -8.004 1.00 94.88 275 ALA A CA 1
ATOM 2103 C C . ALA A 1 275 ? 20.788 -6.146 -9.181 1.00 94.88 275 ALA A C 1
ATOM 2105 O O . ALA A 1 275 ? 21.934 -5.728 -9.018 1.00 94.88 275 ALA A O 1
ATOM 2106 N N . SER A 1 276 ? 20.370 -6.617 -10.360 1.00 95.06 276 SER A N 1
ATOM 2107 C CA . SER A 1 276 ? 21.203 -6.631 -11.569 1.00 95.06 276 SER A CA 1
ATOM 2108 C C . SER A 1 276 ? 21.195 -5.305 -12.342 1.00 95.06 276 SER A C 1
ATOM 2110 O O . SER A 1 276 ? 22.038 -5.099 -13.220 1.00 95.06 276 SER A O 1
ATOM 2112 N N . LEU A 1 277 ? 20.261 -4.398 -12.035 1.00 93.38 277 LEU A N 1
ATOM 2113 C CA . LEU A 1 277 ? 20.083 -3.161 -12.789 1.00 93.38 277 LEU A CA 1
ATOM 2114 C C . LEU A 1 277 ? 21.164 -2.139 -12.437 1.00 93.38 277 LEU A C 1
ATOM 2116 O O . LEU A 1 277 ? 21.436 -1.853 -11.273 1.00 93.38 277 LEU A O 1
ATOM 2120 N N . SER A 1 278 ? 21.748 -1.534 -13.468 1.00 90.56 278 SER A N 1
ATOM 2121 C CA . SER A 1 278 ? 22.640 -0.382 -13.322 1.00 90.56 278 SER A CA 1
ATOM 2122 C C . SER A 1 278 ? 21.852 0.903 -13.542 1.00 90.56 278 SER A C 1
ATOM 2124 O O . SER A 1 278 ? 21.103 1.001 -14.510 1.00 90.56 278 SER A O 1
ATOM 2126 N N . VAL A 1 279 ? 22.027 1.890 -12.661 1.00 90.19 279 VAL A N 1
ATOM 2127 C CA . VAL A 1 279 ? 21.370 3.200 -12.783 1.00 90.19 279 VAL A CA 1
ATOM 2128 C C . VAL A 1 279 ? 21.971 3.962 -13.976 1.00 90.19 279 VAL A C 1
ATOM 2130 O O . VAL A 1 279 ? 23.175 4.242 -13.950 1.00 90.19 279 VAL A O 1
ATOM 2133 N N . PRO A 1 280 ? 21.181 4.327 -15.005 1.00 90.31 280 PRO A N 1
ATOM 2134 C CA . PRO A 1 280 ? 21.683 5.082 -16.152 1.00 90.31 280 PRO A CA 1
ATOM 2135 C C . PRO A 1 280 ? 22.213 6.467 -15.761 1.00 90.31 280 PRO A C 1
ATOM 2137 O O . PRO A 1 280 ? 21.722 7.104 -14.819 1.00 90.31 280 PRO A O 1
ATOM 2140 N N . GLN A 1 281 ? 23.189 6.984 -16.512 1.00 85.00 281 GLN A N 1
ATOM 2141 C CA . GLN A 1 281 ? 23.658 8.358 -16.316 1.00 85.00 281 GLN A CA 1
ATOM 2142 C C . GLN A 1 281 ? 22.556 9.370 -16.654 1.00 85.00 281 GLN A C 1
ATOM 2144 O O . GLN A 1 281 ? 21.802 9.193 -17.603 1.00 85.00 281 GLN A O 1
ATOM 2149 N N . GLY A 1 282 ? 22.466 10.454 -15.878 1.00 80.69 282 GLY A N 1
ATOM 2150 C CA . GLY A 1 282 ? 21.447 11.490 -16.094 1.00 80.69 282 GLY A CA 1
ATOM 2151 C C . GLY A 1 282 ? 20.040 11.109 -15.624 1.00 80.69 282 GLY A C 1
ATOM 2152 O O . GLY A 1 282 ? 19.100 11.862 -15.869 1.00 80.69 282 GLY A O 1
ATOM 2153 N N . THR A 1 283 ? 19.898 9.981 -14.919 1.00 82.50 283 THR A N 1
ATOM 2154 C CA . THR A 1 283 ? 18.637 9.555 -14.304 1.00 82.50 283 THR A CA 1
ATOM 2155 C C . THR A 1 283 ? 18.049 10.652 -13.419 1.00 82.50 283 THR A C 1
ATOM 2157 O O . THR A 1 283 ? 18.739 11.256 -12.594 1.00 82.50 283 THR A O 1
ATOM 2160 N N . ASN A 1 284 ? 16.744 10.882 -13.564 1.00 78.69 284 ASN A N 1
ATOM 2161 C CA . ASN A 1 284 ? 16.015 11.819 -12.723 1.00 78.69 284 ASN A CA 1
ATOM 2162 C C . ASN A 1 284 ? 16.056 11.352 -11.252 1.00 78.69 284 ASN A C 1
ATOM 2164 O O . ASN A 1 284 ? 15.671 10.212 -10.980 1.00 78.69 284 ASN A O 1
ATOM 2168 N N . PRO A 1 285 ? 16.438 12.213 -10.288 1.00 80.56 285 PRO A N 1
ATOM 2169 C CA . PRO A 1 285 ? 16.415 11.876 -8.865 1.00 80.56 285 PRO A CA 1
ATOM 2170 C C . PRO A 1 285 ? 15.083 11.301 -8.362 1.00 80.56 285 PRO A C 1
ATOM 2172 O O . PRO A 1 285 ? 15.080 10.490 -7.439 1.00 80.56 285 PRO A O 1
ATOM 2175 N N . SER A 1 286 ? 13.948 11.661 -8.974 1.00 75.06 286 SER A N 1
ATOM 2176 C CA . SER A 1 286 ? 12.648 11.084 -8.607 1.00 75.06 286 SER A CA 1
ATOM 2177 C C . SER A 1 286 ? 12.564 9.577 -8.866 1.00 75.06 286 SER A C 1
ATOM 2179 O O . SER A 1 286 ? 11.876 8.878 -8.130 1.00 75.06 286 SER A O 1
ATOM 2181 N N . MET A 1 287 ? 13.279 9.054 -9.866 1.00 77.94 287 MET A N 1
ATOM 2182 C CA . MET A 1 287 ? 13.315 7.618 -10.158 1.00 77.94 287 MET A CA 1
ATOM 2183 C C . MET A 1 287 ? 14.220 6.847 -9.195 1.00 77.94 287 MET A C 1
ATOM 2185 O O . MET A 1 287 ? 13.975 5.671 -8.945 1.00 77.94 287 MET A O 1
ATOM 2189 N N . LEU A 1 288 ? 15.219 7.503 -8.593 1.00 85.94 288 LEU A N 1
ATOM 2190 C CA . LEU A 1 288 ? 16.065 6.881 -7.566 1.00 85.94 288 LEU A CA 1
ATOM 2191 C C . LEU A 1 288 ? 15.261 6.503 -6.320 1.00 85.94 288 LEU A C 1
ATOM 2193 O O . LEU A 1 288 ? 15.580 5.525 -5.656 1.00 85.94 288 LEU A O 1
ATOM 2197 N N . THR A 1 289 ? 14.148 7.200 -6.068 1.00 85.44 289 THR A N 1
ATOM 2198 C CA . THR A 1 289 ? 13.216 6.848 -4.986 1.00 85.44 289 THR A CA 1
ATOM 2199 C C . THR A 1 289 ? 12.695 5.411 -5.122 1.00 85.44 289 THR A C 1
ATOM 2201 O O . THR A 1 289 ? 12.473 4.745 -4.113 1.00 85.44 289 THR A O 1
ATOM 2204 N N . VAL A 1 290 ? 12.558 4.891 -6.348 1.00 87.94 290 VAL A N 1
ATOM 2205 C CA . VAL A 1 290 ? 12.122 3.505 -6.568 1.00 87.94 290 VAL A CA 1
ATOM 2206 C C . VAL A 1 290 ? 13.150 2.512 -6.019 1.00 87.94 290 VAL A C 1
ATOM 2208 O O . VAL A 1 290 ? 12.785 1.558 -5.335 1.00 87.94 290 VAL A O 1
ATOM 2211 N N . ILE A 1 291 ? 14.437 2.758 -6.276 1.00 88.81 291 ILE A N 1
ATOM 2212 C CA . ILE A 1 291 ? 15.544 1.910 -5.814 1.00 88.81 291 ILE A CA 1
ATOM 2213 C C . ILE A 1 291 ? 15.769 2.064 -4.310 1.00 88.81 291 ILE A C 1
ATOM 2215 O O . ILE A 1 291 ? 15.893 1.072 -3.598 1.00 88.81 291 ILE A O 1
ATOM 2219 N N . ASP A 1 292 ? 15.815 3.303 -3.829 1.00 87.44 292 ASP A N 1
ATOM 2220 C CA . ASP A 1 292 ? 16.270 3.606 -2.471 1.00 87.44 292 ASP A CA 1
ATOM 2221 C C . ASP A 1 292 ? 15.174 3.399 -1.416 1.00 87.44 292 ASP A C 1
ATOM 2223 O O . ASP A 1 292 ? 15.470 3.216 -0.231 1.00 87.44 292 ASP A O 1
ATOM 2227 N N . ARG A 1 293 ? 13.901 3.431 -1.833 1.00 88.56 293 ARG A N 1
ATOM 2228 C CA . ARG A 1 293 ? 12.740 3.335 -0.939 1.00 88.56 293 ARG A CA 1
ATOM 2229 C C . ARG A 1 293 ? 11.752 2.258 -1.367 1.00 88.56 293 ARG A C 1
ATOM 2231 O O . ARG A 1 293 ? 11.471 1.370 -0.567 1.00 88.56 293 ARG A O 1
ATOM 2238 N N . ASP A 1 294 ? 11.208 2.328 -2.584 1.00 90.38 294 ASP A N 1
ATOM 2239 C CA . ASP A 1 294 ? 10.031 1.517 -2.947 1.00 90.38 294 ASP A CA 1
ATOM 2240 C C . ASP A 1 294 ? 10.350 0.021 -2.974 1.00 90.38 294 ASP A C 1
ATOM 2242 O O . ASP A 1 294 ? 9.648 -0.769 -2.345 1.00 90.38 294 ASP A O 1
ATOM 2246 N N . ILE A 1 295 ? 11.433 -0.374 -3.646 1.00 92.19 295 ILE A N 1
ATOM 2247 C CA . ILE A 1 295 ? 11.871 -1.773 -3.719 1.00 92.19 295 ILE A CA 1
ATOM 2248 C C . ILE A 1 295 ? 12.230 -2.322 -2.324 1.00 92.19 295 ILE A C 1
ATOM 2250 O O . ILE A 1 295 ? 11.681 -3.366 -1.953 1.00 92.19 295 ILE A O 1
ATOM 2254 N N . PRO A 1 296 ? 13.070 -1.651 -1.505 1.00 91.12 296 PRO A N 1
ATOM 2255 C CA . PRO A 1 296 ? 13.331 -2.071 -0.129 1.00 91.12 296 PRO A CA 1
ATOM 2256 C C . PRO A 1 296 ? 12.065 -2.232 0.713 1.00 91.12 296 PRO A C 1
ATOM 2258 O O . PRO A 1 296 ? 11.942 -3.210 1.452 1.00 91.12 296 PRO A O 1
ATOM 2261 N N . LEU A 1 297 ? 11.107 -1.309 0.586 1.00 90.44 297 LEU A N 1
ATOM 2262 C CA . LEU A 1 297 ? 9.834 -1.365 1.297 1.00 90.44 297 LEU A CA 1
ATOM 2263 C C . LEU A 1 297 ? 8.986 -2.567 0.855 1.00 90.44 297 LEU A C 1
ATOM 2265 O O . LEU A 1 297 ? 8.468 -3.293 1.708 1.00 90.44 297 LEU A O 1
ATOM 2269 N N . LEU A 1 298 ? 8.867 -2.805 -0.455 1.00 92.25 298 LEU A N 1
ATOM 2270 C CA . LEU A 1 298 ? 8.119 -3.935 -1.014 1.00 92.25 298 LEU A CA 1
ATOM 2271 C C . LEU A 1 298 ? 8.705 -5.275 -0.557 1.00 92.25 298 LEU A C 1
ATOM 2273 O O . LEU A 1 298 ? 7.984 -6.122 -0.025 1.00 92.25 298 LEU A O 1
ATOM 2277 N N . LEU A 1 299 ? 10.020 -5.449 -0.714 1.00 92.06 299 LEU A N 1
ATOM 2278 C CA . LEU A 1 299 ? 10.725 -6.671 -0.329 1.00 92.06 299 LEU A CA 1
ATOM 2279 C C . LEU A 1 299 ? 10.707 -6.880 1.187 1.00 92.06 299 LEU A C 1
ATOM 2281 O O . LEU A 1 299 ? 10.422 -7.984 1.650 1.00 92.06 299 LEU A O 1
ATOM 2285 N N . GLY A 1 300 ? 10.984 -5.829 1.963 1.00 89.75 300 GLY A N 1
ATOM 2286 C CA . GLY A 1 300 ? 10.967 -5.871 3.424 1.00 89.75 300 GLY A CA 1
ATOM 2287 C C . GLY A 1 300 ? 9.594 -6.259 3.964 1.00 89.75 300 GLY A C 1
ATOM 2288 O O . GLY A 1 300 ? 9.493 -7.150 4.807 1.00 89.75 300 GLY A O 1
ATOM 2289 N N . THR A 1 301 ? 8.534 -5.670 3.404 1.00 89.88 301 THR A N 1
ATOM 2290 C CA . THR A 1 301 ? 7.160 -6.013 3.776 1.00 89.88 301 THR A CA 1
ATOM 2291 C C . THR A 1 301 ? 6.841 -7.457 3.403 1.00 89.88 301 THR A C 1
ATOM 2293 O O . THR A 1 301 ? 6.460 -8.222 4.278 1.00 89.88 301 THR A O 1
ATOM 2296 N N . ALA A 1 302 ? 7.057 -7.885 2.156 1.00 90.56 302 ALA A N 1
ATOM 2297 C CA . ALA A 1 302 ? 6.741 -9.256 1.743 1.00 90.56 302 ALA A CA 1
ATOM 2298 C C . ALA A 1 302 ? 7.511 -10.325 2.540 1.00 90.56 302 ALA A C 1
ATOM 2300 O O . ALA A 1 302 ? 6.978 -11.399 2.813 1.00 90.56 302 ALA A O 1
ATOM 2301 N N . ARG A 1 303 ? 8.755 -10.041 2.941 1.00 87.88 303 ARG A N 1
ATOM 2302 C CA . ARG A 1 303 ? 9.564 -10.939 3.779 1.00 87.88 303 ARG A CA 1
ATOM 2303 C C . ARG A 1 303 ? 9.055 -11.041 5.204 1.00 87.88 303 ARG A C 1
ATOM 2305 O O . ARG A 1 303 ? 9.103 -12.129 5.758 1.00 87.88 303 ARG A O 1
ATOM 2312 N N . ALA A 1 304 ? 8.556 -9.948 5.779 1.00 87.56 304 ALA A N 1
ATOM 2313 C CA . ALA A 1 304 ? 8.012 -9.970 7.132 1.00 87.56 304 ALA A CA 1
ATOM 2314 C C . ALA A 1 304 ? 6.832 -10.947 7.269 1.00 87.56 304 ALA A C 1
ATOM 2316 O O . ALA A 1 304 ? 6.558 -11.406 8.371 1.00 87.56 304 ALA A O 1
ATOM 2317 N N . TRP A 1 305 ? 6.148 -11.267 6.167 1.00 84.19 305 TRP A N 1
ATOM 2318 C CA . TRP A 1 305 ? 5.019 -12.198 6.113 1.00 84.19 305 TRP A CA 1
ATOM 2319 C C . TRP A 1 305 ? 5.409 -13.681 5.997 1.00 84.19 305 TRP A C 1
ATOM 2321 O O . TRP A 1 305 ? 4.514 -14.526 6.050 1.00 84.19 305 TRP A O 1
ATOM 2331 N N . ARG A 1 306 ? 6.697 -13.998 5.806 1.00 76.25 306 ARG A N 1
ATOM 2332 C CA . ARG A 1 306 ? 7.224 -15.374 5.803 1.00 76.25 306 ARG A CA 1
ATOM 2333 C C . ARG A 1 306 ? 7.472 -15.855 7.233 1.00 76.25 306 ARG A C 1
ATOM 2335 O O . ARG A 1 306 ? 7.253 -17.063 7.466 1.00 76.25 306 ARG A O 1
#

Radius of gyration: 25.45 Å; chains: 1; bounding box: 92×61×60 Å

Secondary structure (DSSP, 8-state):
--------------------PPP-----HHHHHHHHHHHH----TT-EEEEEE-S---EE---HHHHHHHHHHHHHHH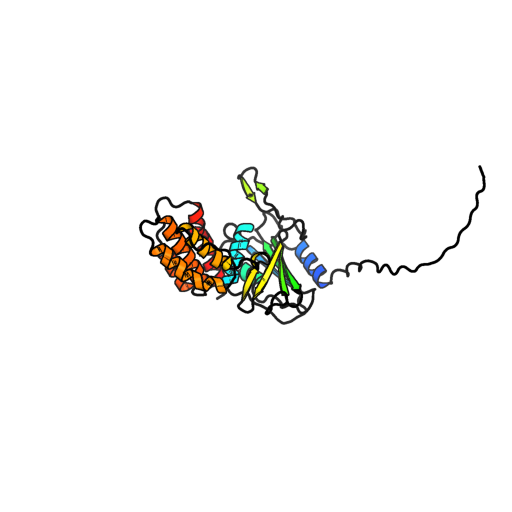-HHHHH-HHHHHHHHHHHHSSEE--SSTT-EEEEEETTSSSSSPPEEEEEEEEEPPTTSSSS--EEEEEEEEEEEEEEE-TTT--EEEEE-TT---TTTEEEEEEEE-TTS-EEEGGGTT--GGGS-S---HHHHHHHHHHHHHS--HHHHTTHHHHHHHHHTSTT--HHHHHHHHHHHHHHHHHTT-HHHHHHHHHHPPPPTT--HHHHHIIIIIHHHHHHHHHHT-